Protein AF-A0A8D3D0A0-F1 (afdb_monomer)

Foldseek 3Di:
DDDDDDDDDDDPPPPPPPPDPPDDPPPLPDDPPVVLVVQQVPADPPDDPVVSVVSSVVSVVVVVVVSVVVVVVVVVVVVVVVVVVVVVVVVVVVVVVVVVVVVVVVVVVVVVVVVVVVVVVVVVVVVVVVVVVVVVVVVVVVVVVVVVVVVVVVVVVVVVVVVVVVVVVVVVVVVVVVCVVVVCVVPPVNVVVVVVVVVVVVVVVVVVVVVVVVVVVVVVVVVVVVVVVCCVVCVVVVVVVVVVVVVVVVVVVVVVVVVVVVVVVVVVVVVPDDDDDDDDDDDDDDDDDDDDDDPPVPPPDPPDDDDDDDDDDDDDDDPDDDDDDDDDDDDDD

Solvent-accessible surface area (backbone atoms only — not comparable to full-atom values): 20407 Å² total; per-residue (Å²): 134,84,84,82,86,85,82,89,78,86,84,82,82,72,80,79,75,80,80,74,81,87,74,77,79,74,78,81,79,76,63,84,64,66,56,52,54,58,49,56,72,72,49,68,90,87,58,56,70,70,57,47,51,54,51,47,51,54,50,52,52,51,53,52,50,52,50,55,48,51,52,48,53,51,53,52,50,54,52,51,50,52,52,51,51,52,53,50,52,50,53,51,51,51,53,51,47,56,52,49,52,53,52,49,52,52,50,52,53,52,50,52,53,52,51,53,50,53,51,51,52,55,49,51,52,51,52,51,53,52,52,49,53,51,52,53,50,51,48,54,52,50,52,51,50,51,52,53,49,51,53,52,49,53,53,49,51,51,53,49,54,52,50,53,51,52,49,54,50,53,50,51,48,50,51,50,52,51,48,51,53,52,48,50,74,63,26,58,68,53,52,48,50,53,48,49,52,50,47,50,54,50,50,52,51,48,51,53,48,50,53,50,50,50,49,50,49,50,53,49,52,49,50,50,50,52,50,50,51,50,51,59,57,43,60,63,50,50,56,54,52,51,53,52,50,54,52,52,51,52,54,48,53,55,49,49,57,52,49,54,54,50,52,53,52,50,57,58,58,62,76,73,66,81,89,85,82,87,89,85,86,86,90,87,87,87,85,89,83,88,86,88,82,76,84,76,78,70,78,83,56,95,78,85,72,93,77,80,89,83,77,90,84,83,87,82,86,79,91,67,93,78,87,87,84,88,86,90,84,89,90,82,134

InterPro domains:
  IPR026186 Protein POF1B [PTHR22546] (33-328)
  IPR056240 POF1B, helix-loop-helix domain [PF24617] (33-76)

pLDDT: mean 75.07, std 23.46, range [29.03, 98.75]

Sequence (333 aa):
MSCNSKNSKFVQNERIFLHCPRRNFIHLFHLPQVEKEEVEALIPKGATELTKQQIRYLLQTRLTADKSMRLLLATFSSLREELLHMSEDLRCLESEKESLERDLSFKADQARQYDSLLEAVRENNRQLQLSLKETSASQRSLESQLMSSRNTDSSREFKVKELEGRMRALEKENEMLRQKLSGQASSTTLHIKTEELSRQYKDQLSSIRQEKDQEIQRLRTQITRIQTEVSSEKSSSDRSLQLKISELLAMLEQRQTTITRQEEEIKRLMQGKNDSSKNQFTKTIITKRYRNQYPILGLLSDDYQYTSPIKEDKTIVIESSGAMIKQETIISP

Secondary structure (DSSP, 8-state):
------------------------SGGGS--TTHHHHHHHHTS-TTS-HHHHHHHHHHHHHHHHHHHHHHHHHHHHHHHHHHHHHHHHHHHHHHHHHHHHHHHHHHHHHHHHHHHHHHHHHHHHHHHHHHHHHHHHHHHHHHHHHHHHHHHHHHHHHHHHHHHHHHHHHHHHHHHHHHHHHHHHHT-HHHHHHHHHHHHHHHHHHHHHHHHHHHHHHHHHHHHHHHHHHHHHHHHHHHHHHHHHHHHHHHHHHHHHHHHHHHHHHHHHHHTT----------------------GGGGSSSS----------PPPP----S------------

Structure (mmCIF, N/CA/C/O backbone):
data_AF-A0A8D3D0A0-F1
#
_entry.id   AF-A0A8D3D0A0-F1
#
loop_
_atom_site.group_PDB
_atom_site.id
_atom_site.type_symbol
_atom_site.label_atom_id
_atom_site.label_alt_id
_atom_site.label_comp_id
_atom_site.label_asym_id
_atom_site.label_entity_id
_atom_site.label_seq_id
_atom_site.pdbx_PDB_ins_code
_atom_site.Cartn_x
_atom_site.Cartn_y
_atom_site.Cartn_z
_atom_site.occupancy
_atom_site.B_iso_or_equiv
_atom_site.auth_seq_id
_atom_site.auth_comp_id
_atom_site.auth_asym_id
_atom_site.auth_atom_id
_atom_site.pdbx_PDB_model_num
ATOM 1 N N . MET A 1 1 ? 12.009 -19.444 -3.176 1.00 41.44 1 MET A N 1
ATOM 2 C CA . MET A 1 1 ? 11.257 -19.556 -4.443 1.00 41.44 1 MET A CA 1
ATOM 3 C C . MET A 1 1 ? 12.209 -19.226 -5.575 1.00 41.44 1 MET A C 1
ATOM 5 O O . MET A 1 1 ? 12.928 -18.243 -5.473 1.00 41.44 1 MET A O 1
ATOM 9 N N . SER A 1 2 ? 12.301 -20.137 -6.542 1.00 32.84 2 SER A N 1
ATOM 10 C CA . SER A 1 2 ? 13.379 -20.258 -7.525 1.00 32.84 2 SER A CA 1
ATOM 11 C C . SER A 1 2 ? 13.591 -19.037 -8.419 1.00 32.84 2 SER A C 1
ATOM 13 O O . SER A 1 2 ? 12.650 -18.515 -9.011 1.00 32.84 2 SER A O 1
ATOM 15 N N . CYS A 1 3 ? 14.866 -18.689 -8.599 1.00 35.97 3 CYS A N 1
ATOM 16 C CA . CYS A 1 3 ? 15.375 -17.908 -9.718 1.00 35.97 3 CYS A CA 1
ATOM 17 C C . CYS A 1 3 ? 15.050 -18.620 -11.040 1.00 35.97 3 CYS A C 1
ATOM 19 O O . CYS A 1 3 ? 15.557 -19.713 -11.292 1.00 35.97 3 CYS A O 1
ATOM 21 N N . ASN A 1 4 ? 14.244 -17.994 -11.897 1.00 34.97 4 ASN A N 1
ATOM 22 C CA . ASN A 1 4 ? 14.093 -18.410 -13.289 1.00 34.97 4 ASN A CA 1
ATOM 23 C C . ASN A 1 4 ? 15.080 -17.625 -14.156 1.00 34.97 4 ASN A C 1
ATOM 25 O O . ASN A 1 4 ? 14.790 -16.546 -14.663 1.00 34.97 4 ASN A O 1
ATOM 29 N N . SER A 1 5 ? 16.264 -18.211 -14.315 1.00 41.34 5 SER A N 1
ATOM 30 C CA . SER A 1 5 ? 17.125 -17.980 -15.469 1.00 41.34 5 SER A CA 1
ATOM 31 C C . SER A 1 5 ? 16.491 -18.682 -16.667 1.00 41.34 5 SER A C 1
ATOM 33 O O . SER A 1 5 ? 16.332 -19.901 -16.621 1.00 41.34 5 SER A O 1
ATOM 35 N N . LYS A 1 6 ? 16.078 -17.923 -17.691 1.00 47.59 6 LYS A N 1
ATOM 36 C CA . LYS A 1 6 ? 15.808 -18.386 -19.066 1.00 47.59 6 LYS A CA 1
ATOM 37 C C . LYS A 1 6 ? 15.422 -17.194 -19.948 1.00 47.59 6 LYS A C 1
ATOM 39 O O . LYS A 1 6 ? 14.280 -16.754 -19.933 1.00 47.59 6 LYS A O 1
ATOM 44 N N . ASN A 1 7 ? 16.387 -16.685 -20.709 1.00 35.34 7 ASN A N 1
ATOM 45 C CA . ASN A 1 7 ? 16.269 -16.567 -22.166 1.00 35.34 7 ASN A CA 1
ATOM 46 C C . ASN A 1 7 ? 17.597 -16.085 -22.755 1.00 35.34 7 ASN A C 1
ATOM 48 O O . ASN A 1 7 ? 17.832 -14.908 -22.996 1.00 35.34 7 ASN A O 1
ATOM 52 N N . SER A 1 8 ? 18.463 -17.069 -22.991 1.00 38.97 8 SER A N 1
ATOM 53 C CA . SER A 1 8 ? 19.384 -17.050 -24.120 1.00 38.97 8 SER A CA 1
ATOM 54 C C . SER A 1 8 ? 18.559 -17.213 -25.394 1.00 38.97 8 SER A C 1
ATOM 56 O O . SER A 1 8 ? 17.751 -18.143 -25.456 1.00 38.97 8 SER A O 1
ATOM 58 N N . LYS A 1 9 ? 18.763 -16.334 -26.379 1.00 38.94 9 LYS A N 1
ATOM 59 C CA . LYS A 1 9 ? 18.773 -16.680 -27.807 1.00 38.94 9 LYS A CA 1
ATOM 60 C C . LYS A 1 9 ? 19.258 -15.491 -28.642 1.00 38.94 9 LYS A C 1
ATOM 62 O O . LYS A 1 9 ? 18.622 -14.449 -28.657 1.00 38.94 9 LYS A O 1
ATOM 67 N N . PHE A 1 10 ? 20.362 -15.751 -29.344 1.00 35.91 10 PHE A N 1
ATOM 68 C CA . PHE A 1 10 ? 20.662 -15.305 -30.705 1.00 35.91 10 PHE A CA 1
ATOM 69 C C . PHE A 1 10 ? 20.652 -13.801 -30.990 1.00 35.91 10 PHE A C 1
ATOM 71 O O . PHE A 1 10 ? 19.598 -13.248 -31.252 1.00 35.91 10 PHE A O 1
ATOM 78 N N . VAL A 1 11 ? 21.847 -13.217 -31.131 1.00 40.59 11 VAL A N 1
ATOM 79 C CA . VAL A 1 11 ? 22.327 -12.755 -32.447 1.00 40.59 11 VAL A CA 1
ATOM 80 C C . VAL A 1 11 ? 23.837 -13.006 -32.501 1.00 40.59 11 VAL A C 1
ATOM 82 O O . VAL A 1 11 ? 24.627 -12.357 -31.819 1.00 40.59 11 VAL A O 1
ATOM 85 N N . GLN A 1 12 ? 24.235 -14.012 -33.279 1.00 36.69 12 GLN A N 1
ATOM 86 C CA . GLN A 1 12 ? 25.583 -14.090 -33.831 1.00 36.69 12 GLN A CA 1
ATOM 87 C C . GLN A 1 12 ? 25.715 -12.913 -34.801 1.00 36.69 12 GLN A C 1
ATOM 89 O O . GLN A 1 12 ? 25.144 -12.961 -35.884 1.00 36.69 12 GLN A O 1
ATOM 94 N N . ASN A 1 13 ? 26.433 -11.857 -34.413 1.00 34.44 13 ASN A N 1
ATOM 95 C CA . ASN A 1 13 ? 26.870 -10.848 -35.375 1.00 34.44 13 ASN A CA 1
ATOM 96 C C . ASN A 1 13 ? 27.962 -11.479 -36.240 1.00 34.44 13 ASN A C 1
ATOM 98 O O . ASN A 1 13 ? 29.144 -11.506 -35.884 1.00 34.44 13 ASN A O 1
ATOM 102 N N . GLU A 1 14 ? 27.518 -12.059 -37.353 1.00 34.78 14 GLU A N 1
ATOM 103 C CA . GLU A 1 14 ? 28.356 -12.429 -38.477 1.00 34.78 14 GLU A CA 1
ATOM 104 C C . GLU A 1 14 ? 29.191 -11.219 -38.893 1.00 34.78 14 GLU A C 1
ATOM 106 O O . GLU A 1 14 ? 28.693 -10.125 -39.158 1.00 34.78 14 GLU A O 1
ATOM 111 N N . ARG A 1 15 ? 30.506 -11.434 -38.932 1.00 38.22 15 ARG A N 1
ATOM 112 C CA . ARG A 1 15 ? 31.446 -10.553 -39.610 1.00 38.22 15 ARG A CA 1
ATOM 113 C C . ARG A 1 15 ? 31.028 -10.472 -41.074 1.00 38.22 15 ARG A C 1
ATOM 115 O O . ARG A 1 15 ? 31.341 -11.377 -41.846 1.00 38.22 15 ARG A O 1
ATOM 122 N N . ILE A 1 16 ? 30.386 -9.379 -41.461 1.00 39.31 16 ILE A N 1
ATOM 123 C CA . ILE A 1 16 ? 30.275 -9.008 -42.866 1.00 39.31 16 ILE A CA 1
ATOM 124 C C . ILE A 1 16 ? 31.679 -8.586 -43.303 1.00 39.31 16 ILE A C 1
ATOM 126 O O . ILE A 1 16 ? 32.152 -7.479 -43.051 1.00 39.31 16 ILE A O 1
ATOM 130 N N . PHE A 1 17 ? 32.393 -9.545 -43.888 1.00 34.78 17 PHE A N 1
ATOM 131 C CA . PHE A 1 17 ? 33.597 -9.315 -44.666 1.00 34.78 17 PHE A CA 1
ATOM 132 C C . PHE A 1 17 ? 33.219 -8.390 -45.829 1.00 34.78 17 PHE A C 1
ATOM 134 O O . PHE A 1 17 ? 32.645 -8.831 -46.823 1.00 34.78 17 PHE A O 1
ATOM 141 N N . LEU A 1 18 ? 33.543 -7.102 -45.707 1.00 38.91 18 LEU A N 1
ATOM 142 C CA . LEU A 1 18 ? 33.562 -6.177 -46.835 1.00 38.91 18 LEU A CA 1
ATOM 143 C C . LEU A 1 18 ? 34.643 -6.646 -47.813 1.00 38.91 18 LEU A C 1
ATOM 145 O O . LEU A 1 18 ? 35.835 -6.371 -47.667 1.00 38.91 18 LEU A O 1
ATOM 149 N N . HIS A 1 19 ? 34.210 -7.415 -48.804 1.00 37.44 19 HIS A N 1
ATOM 150 C CA . HIS A 1 19 ? 35.023 -7.852 -49.921 1.00 37.44 19 HIS A CA 1
ATOM 151 C C . HIS A 1 19 ? 35.209 -6.664 -50.873 1.00 37.44 19 HIS A C 1
ATOM 153 O O . HIS A 1 19 ? 34.499 -6.525 -51.861 1.00 37.44 19 HIS A O 1
ATOM 159 N N . CYS A 1 20 ? 36.158 -5.779 -50.570 1.00 29.61 20 CYS A N 1
ATOM 160 C CA . CYS A 1 20 ? 36.571 -4.718 -51.484 1.00 29.61 20 CYS A CA 1
ATOM 161 C C . CYS A 1 20 ? 37.363 -5.351 -52.646 1.00 29.61 20 CYS A C 1
ATOM 163 O O . CYS A 1 20 ? 38.446 -5.904 -52.407 1.00 29.61 20 CYS A O 1
ATOM 165 N N . PRO A 1 21 ? 36.887 -5.329 -53.905 1.00 42.22 21 PRO A N 1
ATOM 166 C CA . PRO A 1 21 ? 37.701 -5.784 -55.011 1.00 42.22 21 PRO A CA 1
ATOM 167 C C . PRO A 1 21 ? 38.690 -4.663 -55.337 1.00 42.22 21 PRO A C 1
ATOM 169 O O . PRO A 1 21 ? 38.393 -3.766 -56.121 1.00 42.22 21 PRO A O 1
ATOM 172 N N . ARG A 1 22 ? 39.904 -4.731 -54.778 1.00 44.72 22 ARG A N 1
ATOM 173 C CA . ARG A 1 22 ? 41.069 -4.031 -55.342 1.00 44.72 22 ARG A CA 1
ATOM 174 C C . ARG A 1 22 ? 41.337 -4.590 -56.745 1.00 44.72 22 ARG A C 1
ATOM 176 O O . ARG A 1 22 ? 42.191 -5.453 -56.927 1.00 44.72 22 ARG A O 1
ATOM 183 N N . ARG A 1 23 ? 40.574 -4.143 -57.744 1.00 46.75 23 ARG A N 1
ATOM 184 C CA . ARG A 1 23 ? 40.783 -4.473 -59.155 1.00 46.75 23 ARG A CA 1
ATOM 185 C C . ARG A 1 23 ? 41.655 -3.398 -59.805 1.00 46.75 23 ARG A C 1
ATOM 187 O O . ARG A 1 23 ? 41.226 -2.280 -60.039 1.00 46.75 23 ARG A O 1
ATOM 194 N N . ASN A 1 24 ? 42.879 -3.809 -60.129 1.00 45.50 24 ASN A N 1
ATOM 195 C CA . ASN A 1 24 ? 43.600 -3.459 -61.355 1.00 45.50 24 ASN A CA 1
ATOM 196 C C . ASN A 1 24 ? 43.855 -1.972 -61.667 1.00 45.50 24 ASN A C 1
ATOM 198 O O . ASN A 1 24 ? 43.560 -1.518 -62.766 1.00 45.50 24 ASN A O 1
ATOM 202 N N . PHE A 1 25 ? 44.547 -1.244 -60.787 1.00 46.88 25 PHE A N 1
ATOM 203 C CA . PHE A 1 25 ? 45.202 0.019 -61.183 1.00 46.88 25 PHE A CA 1
ATOM 204 C C . PHE A 1 25 ? 46.584 -0.173 -61.841 1.00 46.88 25 PHE A C 1
ATOM 206 O O . PHE A 1 25 ? 47.140 0.766 -62.404 1.00 46.88 25 PHE A O 1
ATOM 213 N N . ILE A 1 26 ? 47.150 -1.386 -61.813 1.00 47.81 26 ILE A N 1
ATOM 214 C CA . ILE A 1 26 ? 48.547 -1.628 -62.225 1.00 47.81 26 ILE A CA 1
ATOM 215 C C . ILE A 1 26 ? 48.688 -1.853 -63.745 1.00 47.81 26 ILE A C 1
ATOM 217 O O . ILE A 1 26 ? 49.768 -1.671 -64.300 1.00 47.81 26 ILE A O 1
ATOM 221 N N . HIS A 1 27 ? 47.605 -2.167 -64.463 1.00 48.59 27 HIS A N 1
ATOM 222 C CA . HIS A 1 27 ? 47.695 -2.536 -65.883 1.00 48.59 27 HIS A CA 1
ATOM 223 C C . HIS A 1 27 ? 47.778 -1.355 -66.868 1.00 48.59 27 HIS A C 1
ATOM 225 O O . HIS A 1 27 ? 47.974 -1.581 -68.060 1.00 48.59 27 HIS A O 1
ATOM 231 N N . LEU A 1 28 ? 47.650 -0.107 -66.400 1.00 47.62 28 LEU A N 1
ATOM 232 C CA . LEU A 1 28 ? 47.568 1.074 -67.274 1.00 47.62 28 LEU A CA 1
ATOM 233 C C . LEU A 1 28 ? 48.870 1.891 -67.368 1.00 47.62 28 LEU A C 1
ATOM 235 O O . LEU A 1 28 ? 48.896 2.922 -68.036 1.00 47.62 28 LEU A O 1
ATOM 239 N N . PHE A 1 29 ? 49.948 1.452 -66.707 1.00 50.56 29 PHE A N 1
ATOM 240 C CA . PHE A 1 29 ? 51.192 2.227 -66.582 1.00 50.56 29 PHE A CA 1
ATOM 241 C C . PHE A 1 29 ? 52.397 1.671 -67.359 1.00 50.56 29 PHE A C 1
ATOM 243 O O . PHE A 1 29 ? 53.485 2.244 -67.288 1.00 50.56 29 PHE A O 1
ATOM 250 N N . HIS A 1 30 ? 52.243 0.582 -68.117 1.00 51.53 30 HIS A N 1
ATOM 251 C CA . HIS A 1 30 ? 53.366 -0.035 -68.828 1.00 51.53 30 HIS A CA 1
ATOM 252 C C . HIS A 1 30 ? 52.966 -0.528 -70.220 1.00 51.53 30 HIS A C 1
ATOM 254 O O . HIS A 1 30 ? 52.510 -1.654 -70.349 1.00 51.53 30 HIS A O 1
ATOM 260 N N . LEU A 1 31 ? 53.144 0.317 -71.245 1.00 48.66 31 LEU A N 1
ATOM 261 C CA . LEU A 1 31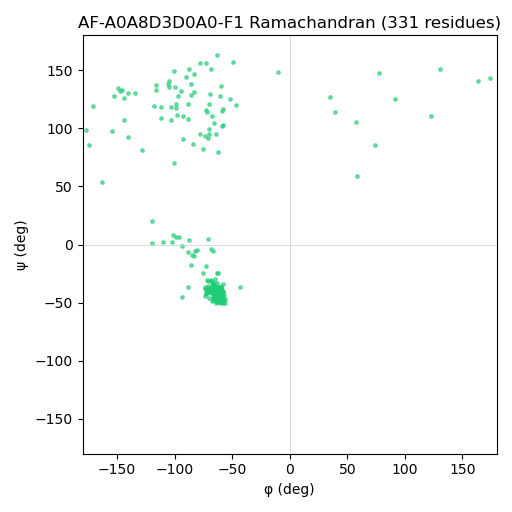 ? 53.269 -0.068 -72.666 1.00 48.66 31 LEU A CA 1
ATOM 262 C C . LEU A 1 31 ? 53.879 1.076 -73.529 1.00 48.66 31 LEU A C 1
ATOM 264 O O . LEU A 1 31 ? 53.322 1.464 -74.551 1.00 48.66 31 LEU A O 1
ATOM 268 N N . PRO A 1 32 ? 55.053 1.642 -73.178 1.00 53.81 32 PRO A N 1
ATOM 269 C CA . PRO A 1 32 ? 55.666 2.720 -73.966 1.00 53.81 32 PRO A CA 1
ATOM 270 C C . PRO A 1 32 ? 56.183 2.299 -75.361 1.00 53.81 32 PRO A C 1
ATOM 272 O O . PRO A 1 32 ? 56.686 3.154 -76.090 1.00 53.81 32 PRO A O 1
ATOM 275 N N . GLN A 1 33 ? 56.126 1.011 -75.730 1.00 47.50 33 GLN A N 1
ATOM 276 C CA . GLN A 1 33 ? 56.639 0.510 -77.017 1.00 47.50 33 GLN A CA 1
ATOM 277 C C . GLN A 1 33 ? 55.571 0.447 -78.120 1.00 47.50 33 GLN A C 1
ATOM 279 O O . GLN A 1 33 ? 55.829 0.948 -79.209 1.00 47.50 33 GLN A O 1
ATOM 284 N N . VAL A 1 34 ? 54.367 -0.061 -77.832 1.00 55.72 34 VAL A N 1
ATOM 285 C CA . VAL A 1 34 ? 53.280 -0.194 -78.831 1.00 55.72 34 VAL A CA 1
ATOM 286 C C . VAL A 1 34 ? 52.787 1.175 -79.319 1.00 55.72 34 VAL A C 1
ATOM 288 O O . VAL A 1 34 ? 52.501 1.377 -80.493 1.00 55.72 34 VAL A O 1
ATOM 291 N N . GLU A 1 35 ? 52.805 2.176 -78.444 1.00 64.44 35 GLU A N 1
ATOM 292 C CA . GLU A 1 35 ? 52.302 3.521 -78.745 1.00 64.44 35 GLU A CA 1
ATOM 293 C C . GLU A 1 35 ? 53.235 4.341 -79.636 1.00 64.44 35 GLU A C 1
ATOM 295 O O . GLU A 1 35 ? 52.793 5.253 -80.331 1.00 64.44 35 GLU A O 1
ATOM 300 N N . LYS A 1 36 ? 54.538 4.034 -79.637 1.00 66.50 36 LYS A N 1
ATOM 301 C CA . LYS A 1 36 ? 55.486 4.698 -80.540 1.00 66.50 36 LYS A CA 1
ATOM 302 C C . LYS A 1 36 ? 55.264 4.254 -81.982 1.00 66.50 36 LYS A C 1
ATOM 304 O O . LYS A 1 36 ? 55.345 5.087 -82.878 1.00 66.50 36 LYS A O 1
ATOM 309 N N . GLU A 1 37 ? 54.943 2.981 -82.194 1.00 69.06 37 GLU A N 1
ATOM 310 C CA . GLU A 1 37 ? 54.628 2.435 -83.519 1.00 69.06 37 GLU A CA 1
ATOM 311 C C . GLU A 1 37 ? 53.299 2.986 -84.054 1.00 69.06 37 GLU A C 1
ATOM 313 O O . GLU A 1 37 ? 53.219 3.362 -85.224 1.00 69.06 37 GLU A O 1
ATOM 318 N N . GLU A 1 38 ? 52.290 3.141 -83.191 1.00 76.44 38 GLU A N 1
ATOM 319 C CA . GLU A 1 38 ? 51.018 3.789 -83.541 1.00 76.44 38 GLU A CA 1
ATOM 320 C C . GLU A 1 38 ? 51.189 5.273 -83.900 1.00 76.44 38 GLU A C 1
ATOM 322 O O . GLU A 1 38 ? 50.576 5.751 -84.854 1.00 76.44 38 GLU A O 1
ATOM 327 N N . VAL A 1 39 ? 52.051 6.009 -83.184 1.00 81.25 39 VAL A N 1
ATOM 328 C CA . VAL A 1 39 ? 52.367 7.409 -83.518 1.00 81.25 39 VAL A CA 1
ATOM 329 C C . VAL A 1 39 ? 53.100 7.506 -84.856 1.00 81.25 39 VAL A C 1
ATOM 331 O O . VAL A 1 39 ? 52.735 8.352 -85.669 1.00 81.25 39 VAL A O 1
ATOM 334 N N . GLU A 1 40 ? 54.091 6.645 -85.117 1.00 81.44 40 GLU A N 1
ATOM 335 C CA . GLU A 1 40 ? 54.846 6.648 -86.381 1.00 81.44 40 GLU A CA 1
ATOM 336 C C . GLU A 1 40 ? 53.988 6.270 -87.593 1.00 81.44 40 GLU A C 1
ATOM 338 O O . GLU A 1 40 ? 54.158 6.846 -88.669 1.00 81.44 40 GLU A O 1
ATOM 343 N N . ALA A 1 41 ? 53.031 5.352 -87.430 1.00 83.62 41 ALA A N 1
ATOM 344 C CA . ALA A 1 41 ? 52.119 4.947 -88.499 1.00 83.62 41 ALA A CA 1
ATOM 345 C C . ALA A 1 41 ? 51.213 6.094 -88.991 1.00 83.62 41 ALA A C 1
ATOM 347 O O . ALA A 1 41 ? 50.756 6.074 -90.136 1.00 83.62 41 ALA A O 1
ATOM 348 N N . LEU A 1 42 ? 50.972 7.101 -88.146 1.00 84.44 42 LEU A N 1
ATOM 349 C CA . LEU A 1 42 ? 50.138 8.269 -88.447 1.00 84.44 42 LEU A CA 1
ATOM 350 C C . LEU A 1 42 ? 50.920 9.424 -89.099 1.00 84.44 42 LEU A C 1
ATOM 352 O O . LEU A 1 42 ? 50.314 10.415 -89.513 1.00 84.44 42 LEU A O 1
ATOM 356 N N . ILE A 1 43 ? 52.250 9.321 -89.208 1.00 88.31 43 ILE A N 1
ATOM 357 C CA . ILE A 1 43 ? 53.097 10.364 -89.797 1.00 88.31 43 ILE A CA 1
ATOM 358 C C . ILE A 1 43 ? 53.171 10.189 -91.329 1.00 88.31 43 ILE A C 1
ATOM 360 O O . ILE A 1 43 ? 53.529 9.115 -91.820 1.00 88.31 43 ILE A O 1
ATOM 364 N N . PRO A 1 44 ? 52.907 11.240 -92.133 1.00 86.56 44 PRO A N 1
ATOM 365 C CA . PRO A 1 44 ? 53.030 11.164 -93.589 1.00 86.56 44 PRO A CA 1
ATOM 366 C C . PRO A 1 44 ? 54.460 10.835 -94.052 1.00 86.56 44 PRO A C 1
ATOM 368 O O . PRO A 1 44 ? 55.421 11.530 -93.716 1.00 86.56 44 PRO A O 1
ATOM 371 N N . LYS A 1 45 ? 54.602 9.809 -94.905 1.00 82.69 45 LYS A N 1
ATOM 372 C CA . LYS A 1 45 ? 55.910 9.298 -95.370 1.00 82.69 45 LYS A CA 1
ATOM 373 C C . LYS A 1 45 ? 56.740 10.317 -96.173 1.00 82.69 45 LYS A C 1
ATOM 375 O O . LYS A 1 45 ? 57.961 10.213 -96.181 1.00 82.69 45 LYS A O 1
ATOM 380 N N . GLY A 1 46 ? 56.095 11.303 -96.805 1.00 81.19 46 GLY A N 1
ATOM 381 C CA . GLY A 1 46 ? 56.732 12.342 -97.633 1.00 81.19 46 GLY A CA 1
ATOM 382 C C . GLY A 1 46 ? 57.026 13.678 -96.933 1.00 81.19 46 GLY A C 1
ATOM 383 O O . GLY A 1 46 ? 57.407 14.629 -97.608 1.00 81.19 46 GLY A O 1
ATOM 384 N N . ALA A 1 47 ? 56.816 13.791 -95.617 1.00 85.06 47 ALA A N 1
ATOM 385 C CA . ALA A 1 47 ? 57.089 15.025 -94.873 1.00 85.06 47 ALA A CA 1
ATOM 386 C C . ALA A 1 47 ? 58.593 15.218 -94.583 1.00 85.06 47 ALA A C 1
ATOM 388 O O . ALA A 1 47 ? 59.349 14.248 -94.511 1.00 85.06 47 ALA A O 1
ATOM 389 N N . THR A 1 48 ? 59.026 16.465 -94.367 1.00 91.50 48 THR A N 1
ATOM 390 C CA . THR A 1 48 ? 60.386 16.760 -93.882 1.00 91.50 48 THR A CA 1
ATOM 391 C C . THR A 1 48 ? 60.552 16.286 -92.437 1.00 91.50 48 THR A C 1
ATOM 393 O O . THR A 1 48 ? 59.592 16.275 -91.665 1.00 91.50 48 THR A O 1
ATOM 396 N N . GLU A 1 49 ? 61.773 15.922 -92.037 1.00 89.50 49 GLU A N 1
ATOM 397 C CA . GLU A 1 49 ? 62.040 15.390 -90.690 1.00 89.50 49 GLU A CA 1
ATOM 398 C C . GLU A 1 49 ? 61.631 16.355 -89.563 1.00 89.50 49 GLU A C 1
ATOM 400 O O . GLU A 1 49 ? 61.103 15.920 -88.540 1.00 89.50 49 GLU A O 1
ATOM 405 N N . LEU A 1 50 ? 61.760 17.670 -89.775 1.00 91.25 50 LEU A N 1
ATOM 406 C CA . LEU A 1 50 ? 61.281 18.677 -88.822 1.00 91.25 50 LEU A CA 1
ATOM 407 C C . LEU A 1 50 ? 59.758 18.604 -88.632 1.00 91.25 50 LEU A C 1
ATOM 409 O O . LEU A 1 50 ? 59.265 18.600 -87.504 1.00 91.25 50 LEU A O 1
ATOM 413 N N . THR A 1 51 ? 59.005 18.504 -89.730 1.00 90.50 51 THR A N 1
ATOM 414 C CA . THR A 1 51 ? 57.544 18.379 -89.683 1.00 90.50 51 THR A CA 1
ATOM 415 C C . THR A 1 51 ? 57.124 17.046 -89.065 1.00 90.50 51 THR A C 1
ATOM 417 O O . THR A 1 51 ? 56.191 17.017 -88.265 1.00 90.50 51 THR A O 1
ATOM 420 N N . LYS A 1 52 ? 57.844 15.949 -89.342 1.00 90.06 52 LYS A N 1
ATOM 421 C CA . LYS A 1 52 ? 57.608 14.658 -88.674 1.00 90.06 52 LYS A CA 1
ATOM 422 C C . LYS A 1 52 ? 57.806 14.759 -87.162 1.00 90.06 52 LYS A C 1
ATOM 424 O O . LYS A 1 52 ? 56.972 14.264 -86.409 1.00 90.06 52 LYS A O 1
ATOM 429 N N . GLN A 1 53 ? 58.853 15.447 -86.705 1.00 90.19 53 GLN A N 1
ATOM 430 C CA . GLN A 1 53 ? 59.115 15.649 -85.279 1.00 90.19 53 GLN A CA 1
ATOM 431 C C . GLN A 1 53 ? 58.016 16.476 -84.593 1.00 90.19 53 GLN A C 1
ATOM 433 O O . GLN A 1 53 ? 57.577 16.124 -83.497 1.00 90.19 53 GLN A O 1
ATOM 438 N N . GLN A 1 54 ? 57.529 17.537 -85.243 1.00 91.69 54 GLN A N 1
ATOM 439 C CA . GLN A 1 54 ? 56.410 18.343 -84.740 1.00 91.69 54 GLN A CA 1
ATOM 440 C C . GLN A 1 54 ? 55.111 17.527 -84.650 1.00 91.69 54 GLN A C 1
ATOM 442 O O . GLN A 1 54 ? 54.428 17.571 -83.625 1.00 91.69 54 GLN A O 1
ATOM 447 N N . ILE A 1 55 ? 54.798 16.730 -85.679 1.00 90.75 55 ILE A N 1
ATOM 448 C CA . ILE A 1 55 ? 53.631 15.835 -85.682 1.00 90.75 55 ILE A CA 1
ATOM 449 C C . ILE A 1 55 ? 53.756 14.783 -84.569 1.00 90.75 55 ILE A C 1
ATOM 451 O O . ILE A 1 55 ? 52.804 14.590 -83.811 1.00 90.75 55 ILE A O 1
ATOM 455 N N . ARG A 1 56 ? 54.932 14.161 -84.401 1.00 89.94 56 ARG A N 1
ATOM 456 C CA . ARG A 1 56 ? 55.205 13.190 -83.326 1.00 89.94 56 ARG A CA 1
ATOM 457 C C . ARG A 1 56 ? 54.945 13.790 -81.948 1.00 89.94 56 ARG A C 1
ATOM 459 O O . ARG A 1 56 ? 54.264 13.172 -81.134 1.00 89.94 56 ARG A O 1
ATOM 466 N N . TYR A 1 57 ? 55.445 15.000 -81.694 1.00 91.62 57 TYR A N 1
ATOM 467 C CA . TYR A 1 57 ? 55.245 15.681 -80.416 1.00 91.62 57 TYR A CA 1
ATOM 468 C C . TYR A 1 57 ? 53.759 15.939 -80.128 1.00 91.62 57 TYR A C 1
ATOM 470 O O . TYR A 1 57 ? 53.278 15.633 -79.034 1.00 91.62 57 TYR A O 1
ATOM 478 N N . LEU A 1 58 ? 53.011 16.446 -81.113 1.00 91.88 58 LEU A N 1
ATOM 479 C CA . LEU A 1 58 ? 51.577 16.713 -80.965 1.00 91.88 58 LEU A CA 1
ATOM 480 C C . LEU A 1 58 ? 50.776 15.429 -80.711 1.00 91.88 58 LEU A C 1
ATOM 482 O O . LEU A 1 58 ? 49.945 15.393 -79.802 1.00 91.88 58 LEU A O 1
ATOM 486 N N . LEU A 1 59 ? 51.050 14.363 -81.468 1.00 90.38 59 LEU A N 1
ATOM 487 C CA . LEU A 1 59 ? 50.389 13.068 -81.296 1.00 90.38 59 LEU A CA 1
ATOM 488 C C . LEU A 1 59 ? 50.706 12.445 -79.931 1.00 90.38 59 LEU A C 1
ATOM 490 O O . LEU A 1 59 ? 49.790 12.022 -79.229 1.00 90.38 59 LEU A O 1
ATOM 494 N N . GLN A 1 60 ? 51.970 12.457 -79.507 1.00 88.81 60 GLN A N 1
ATOM 495 C CA . GLN A 1 60 ? 52.376 11.936 -78.201 1.00 88.81 60 GLN A CA 1
ATOM 496 C C . GLN A 1 60 ? 51.749 12.729 -77.042 1.00 88.81 60 GLN A C 1
ATOM 498 O O . GLN A 1 60 ? 51.311 12.141 -76.048 1.00 88.81 60 GLN A O 1
ATOM 503 N N . THR A 1 61 ? 51.658 14.055 -77.175 1.00 90.00 61 THR A N 1
ATOM 504 C CA . THR A 1 61 ? 51.010 14.926 -76.183 1.00 90.00 61 THR A CA 1
ATOM 505 C C . THR A 1 61 ? 49.517 14.613 -76.088 1.00 90.00 61 THR A C 1
ATOM 507 O O . THR A 1 61 ? 48.999 14.422 -74.988 1.00 90.00 61 THR A O 1
ATOM 510 N N . ARG A 1 62 ? 48.833 14.461 -77.233 1.00 91.56 62 ARG A N 1
ATOM 511 C CA . ARG A 1 62 ? 47.417 14.071 -77.287 1.00 91.56 62 ARG A CA 1
ATOM 512 C C . ARG A 1 62 ? 47.175 12.700 -76.654 1.00 91.56 62 ARG A C 1
ATOM 514 O O . ARG A 1 62 ? 46.255 12.573 -75.855 1.00 91.56 62 ARG A O 1
ATOM 521 N N . LEU A 1 63 ? 47.988 11.693 -76.979 1.00 86.62 63 LEU A N 1
ATOM 522 C CA . LEU A 1 63 ? 47.857 10.348 -76.405 1.00 86.62 63 LEU A CA 1
ATOM 523 C C . LEU A 1 63 ? 48.069 10.352 -74.887 1.00 86.62 63 LEU A C 1
ATOM 525 O O . LEU A 1 63 ? 47.327 9.702 -74.155 1.00 86.62 63 LEU A O 1
ATOM 529 N N . THR A 1 64 ? 49.042 11.121 -74.397 1.00 87.88 64 THR A N 1
ATOM 530 C CA . THR A 1 64 ? 49.297 11.254 -72.954 1.00 87.88 64 THR A CA 1
ATOM 531 C C . THR A 1 64 ? 48.122 11.925 -72.238 1.00 87.88 64 THR A C 1
ATOM 533 O O . THR A 1 64 ? 47.714 11.461 -71.173 1.00 87.88 64 THR A O 1
ATOM 536 N N . ALA A 1 65 ? 47.545 12.972 -72.833 1.00 91.88 65 ALA A N 1
ATOM 537 C CA . ALA A 1 65 ? 46.356 13.638 -72.307 1.00 91.88 65 ALA A CA 1
ATOM 538 C C . ALA A 1 65 ? 45.121 12.719 -72.311 1.00 91.88 65 ALA A C 1
ATOM 540 O O . ALA A 1 65 ? 44.346 12.713 -71.360 1.00 91.88 65 ALA A O 1
ATOM 541 N N . ASP A 1 66 ? 44.951 11.899 -73.349 1.00 90.12 66 ASP A N 1
ATOM 542 C CA . ASP A 1 66 ? 43.847 10.941 -73.417 1.00 90.12 66 ASP A CA 1
ATOM 543 C C . ASP A 1 66 ? 43.963 9.865 -72.324 1.00 90.12 66 ASP A C 1
ATOM 545 O O . ASP A 1 66 ? 42.986 9.540 -71.651 1.00 90.12 66 ASP A O 1
ATOM 549 N N . LYS A 1 67 ? 45.175 9.370 -72.052 1.00 87.94 67 LYS A N 1
ATOM 550 C CA . LYS A 1 67 ? 45.422 8.437 -70.943 1.00 87.94 67 LYS A CA 1
ATOM 551 C C . LYS A 1 67 ? 45.171 9.049 -69.575 1.00 87.94 67 LYS A C 1
ATOM 553 O O . LYS A 1 67 ? 44.542 8.404 -68.737 1.00 87.94 67 LYS A O 1
ATOM 558 N N . SER A 1 68 ? 45.674 10.261 -69.332 1.00 90.44 68 SER A N 1
ATOM 559 C CA . SER A 1 68 ? 45.451 10.936 -68.052 1.00 90.44 68 SER A CA 1
ATOM 560 C C . SER A 1 68 ? 43.961 11.196 -67.840 1.00 90.44 68 SER A C 1
ATOM 562 O O . SER A 1 68 ? 43.459 10.958 -66.744 1.00 90.44 68 SER A O 1
ATOM 564 N N . MET A 1 69 ? 43.230 11.558 -68.899 1.00 95.38 69 MET A N 1
ATOM 565 C CA . MET A 1 69 ? 41.776 11.694 -68.868 1.00 95.38 69 MET A CA 1
ATOM 566 C C . MET A 1 69 ? 41.074 10.362 -68.573 1.00 95.38 69 MET A C 1
ATOM 568 O O . MET A 1 69 ? 40.215 10.321 -67.697 1.00 95.38 69 MET A O 1
ATOM 572 N N . ARG A 1 70 ? 41.439 9.257 -69.238 1.00 93.12 70 ARG A N 1
ATOM 573 C CA . ARG A 1 70 ? 40.846 7.935 -68.953 1.00 93.12 70 ARG A CA 1
ATOM 574 C C . ARG A 1 70 ? 41.082 7.501 -67.508 1.00 93.12 70 ARG A C 1
ATOM 576 O O . ARG A 1 70 ? 40.154 7.011 -66.869 1.00 93.12 70 ARG A O 1
ATOM 583 N N . LEU A 1 71 ? 42.292 7.701 -66.985 1.00 93.00 71 LEU A N 1
ATOM 584 C CA . LEU A 1 71 ? 42.609 7.401 -65.589 1.00 93.00 71 LEU A CA 1
ATOM 585 C C . LEU A 1 71 ? 41.765 8.256 -64.637 1.00 93.00 71 LEU A C 1
ATOM 587 O O . LEU A 1 71 ? 41.165 7.720 -63.710 1.00 93.00 71 LEU A O 1
ATOM 591 N N . LEU A 1 72 ? 41.666 9.561 -64.903 1.00 96.94 72 LEU A N 1
ATOM 592 C CA . LEU A 1 72 ? 40.845 10.489 -64.129 1.00 96.94 72 LEU A CA 1
ATOM 593 C C . LEU A 1 72 ? 39.373 10.040 -64.108 1.00 96.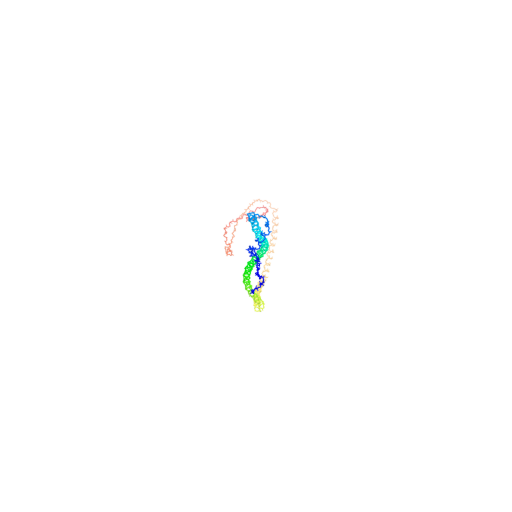94 72 LEU A C 1
ATOM 595 O O . LEU A 1 72 ? 38.770 9.932 -63.041 1.00 96.94 72 LEU A O 1
ATOM 599 N N . LEU A 1 73 ? 38.806 9.703 -65.268 1.00 95.94 73 LEU A N 1
ATOM 600 C CA . LEU A 1 73 ? 37.431 9.212 -65.375 1.00 95.94 73 LEU A CA 1
ATOM 601 C C . LEU A 1 73 ? 37.229 7.890 -64.625 1.00 95.94 73 LEU A C 1
ATOM 603 O O . LEU A 1 73 ? 36.206 7.728 -63.960 1.00 95.94 73 LEU A O 1
ATOM 607 N N . ALA A 1 74 ? 38.197 6.971 -64.671 1.00 94.62 74 ALA A N 1
ATOM 608 C CA . ALA A 1 74 ? 38.148 5.734 -63.894 1.00 94.62 74 ALA A CA 1
ATOM 609 C C . ALA A 1 74 ? 38.173 6.014 -62.381 1.00 94.62 74 ALA A C 1
ATOM 611 O O . ALA A 1 74 ? 37.364 5.453 -61.643 1.00 94.62 74 ALA A O 1
ATOM 612 N N . THR A 1 75 ? 39.031 6.932 -61.918 1.00 96.56 75 THR A N 1
ATOM 613 C CA . THR A 1 75 ? 39.078 7.325 -60.499 1.00 96.56 75 THR A CA 1
ATOM 614 C C . THR A 1 75 ? 37.786 7.996 -60.037 1.00 96.56 75 THR A C 1
ATOM 616 O O . THR A 1 75 ? 37.264 7.640 -58.984 1.00 96.56 75 THR A O 1
ATOM 619 N N . PHE A 1 76 ? 37.206 8.895 -60.841 1.00 98.00 76 PHE A N 1
ATOM 620 C CA . PHE A 1 76 ? 35.914 9.506 -60.527 1.00 98.00 76 PHE A CA 1
ATOM 621 C C . PHE A 1 76 ? 34.768 8.495 -60.548 1.00 98.00 76 PHE A C 1
ATOM 623 O O . PHE A 1 76 ? 33.857 8.602 -59.731 1.00 98.00 76 PHE A O 1
ATOM 630 N N . SER A 1 77 ? 34.814 7.505 -61.443 1.00 95.50 77 SER A N 1
ATOM 631 C CA . SER A 1 77 ? 33.810 6.437 -61.490 1.00 95.50 77 SER A CA 1
ATOM 632 C C . SER A 1 77 ? 33.855 5.580 -60.223 1.00 95.50 77 SER A C 1
ATOM 634 O O . SER A 1 77 ? 32.814 5.386 -59.603 1.00 95.50 77 SER A O 1
ATOM 636 N N . SER A 1 78 ? 35.053 5.171 -59.785 1.00 95.75 78 SER A N 1
ATOM 637 C CA . SER A 1 78 ? 35.257 4.435 -58.526 1.00 95.75 78 SER A CA 1
ATOM 638 C C . SER A 1 78 ? 34.779 5.236 -57.314 1.00 95.75 78 SER A C 1
ATOM 640 O O . SER A 1 78 ? 34.032 4.725 -56.487 1.00 95.75 78 SER A O 1
ATOM 642 N N . LEU A 1 79 ? 35.150 6.517 -57.228 1.00 97.94 79 LEU A N 1
ATOM 643 C CA . LEU A 1 79 ? 34.733 7.375 -56.119 1.00 97.94 79 LEU A CA 1
ATOM 644 C C . LEU A 1 79 ? 33.210 7.570 -56.091 1.00 97.94 79 LEU A C 1
ATOM 646 O O . LEU A 1 79 ? 32.603 7.580 -55.025 1.00 97.94 79 LEU A O 1
ATOM 650 N N . ARG A 1 80 ? 32.574 7.708 -57.261 1.00 97.81 80 ARG A N 1
ATOM 651 C CA . ARG A 1 80 ? 31.114 7.805 -57.363 1.00 97.81 80 ARG A CA 1
ATOM 652 C C . ARG A 1 80 ? 30.434 6.537 -56.846 1.00 97.81 80 ARG A C 1
ATOM 654 O O . ARG A 1 80 ? 29.422 6.645 -56.166 1.00 97.81 80 ARG A O 1
ATOM 661 N N . GLU A 1 81 ? 30.969 5.363 -57.167 1.00 97.62 81 GLU A N 1
ATOM 662 C CA . GLU A 1 81 ? 30.450 4.086 -56.662 1.00 97.62 81 GLU A CA 1
ATOM 663 C C . GLU A 1 81 ? 30.598 3.979 -55.138 1.00 97.62 81 GLU A C 1
ATOM 665 O O . GLU A 1 81 ? 29.631 3.646 -54.457 1.00 97.62 81 GLU A O 1
ATOM 670 N N . GLU A 1 82 ? 31.753 4.351 -54.580 1.00 97.31 82 GLU A N 1
ATOM 671 C CA . GLU A 1 82 ? 31.966 4.385 -53.124 1.00 97.31 82 GLU A CA 1
ATOM 672 C C . GLU A 1 82 ? 31.010 5.359 -52.416 1.00 97.31 82 GLU A C 1
ATOM 674 O O . GLU A 1 82 ? 30.436 5.020 -51.382 1.00 97.31 82 GLU A O 1
ATOM 679 N N . LEU A 1 83 ? 30.776 6.545 -52.990 1.00 98.31 83 LEU A N 1
ATOM 680 C CA . LEU A 1 83 ? 29.802 7.508 -52.466 1.00 98.31 83 LEU A CA 1
ATOM 681 C C . LEU A 1 83 ? 28.372 6.952 -52.485 1.00 98.31 83 LEU A C 1
ATOM 683 O O . LEU A 1 83 ? 27.625 7.174 -51.533 1.00 98.31 83 LEU A O 1
ATOM 687 N N . LEU A 1 84 ? 27.995 6.215 -53.535 1.00 97.50 84 LEU A N 1
ATOM 688 C CA . LEU A 1 84 ? 26.689 5.556 -53.604 1.00 97.50 84 LEU A CA 1
ATOM 689 C C . LEU A 1 84 ? 26.555 4.469 -52.531 1.00 97.50 84 LEU A C 1
ATOM 691 O O . LEU A 1 84 ? 25.542 4.441 -51.835 1.00 97.50 84 LEU A O 1
ATOM 695 N N . HIS A 1 85 ? 27.574 3.628 -52.339 1.00 97.94 85 HIS A N 1
ATOM 696 C CA . HIS A 1 85 ? 27.567 2.619 -51.277 1.00 97.94 85 HIS A CA 1
ATOM 697 C C . HIS A 1 85 ? 27.454 3.247 -49.885 1.00 97.94 85 HIS A C 1
ATOM 699 O O . HIS A 1 85 ? 26.589 2.846 -49.116 1.00 97.94 85 HIS A O 1
ATOM 705 N N . MET A 1 86 ? 28.229 4.295 -49.591 1.00 98.50 86 MET A N 1
ATOM 706 C CA . MET A 1 86 ? 28.116 4.999 -48.309 1.00 98.50 86 MET A CA 1
ATOM 707 C C . MET A 1 86 ? 26.738 5.639 -48.109 1.00 98.50 86 MET A C 1
ATOM 709 O O . MET A 1 86 ? 26.227 5.648 -46.993 1.00 98.50 86 MET A O 1
ATOM 713 N N . SER A 1 87 ? 26.120 6.173 -49.168 1.00 98.00 87 SER A N 1
ATOM 714 C CA . SER A 1 87 ? 24.767 6.733 -49.065 1.00 98.00 87 SER A CA 1
ATOM 715 C C . SER A 1 87 ? 23.718 5.669 -48.728 1.00 98.00 87 SER A C 1
ATOM 717 O O . SER A 1 87 ? 22.794 5.934 -47.961 1.00 98.00 87 SER A O 1
ATOM 719 N N . GLU A 1 88 ? 23.891 4.455 -49.248 1.00 98.38 88 GLU A N 1
ATOM 720 C CA . GLU A 1 88 ? 23.020 3.325 -48.944 1.00 98.38 88 GLU A CA 1
ATOM 721 C C . GLU A 1 88 ? 23.254 2.801 -47.521 1.00 98.38 88 GLU A C 1
ATOM 723 O O . GLU A 1 88 ? 22.291 2.571 -46.791 1.00 98.38 88 GLU A O 1
ATOM 728 N N . ASP A 1 89 ? 24.513 2.698 -47.087 1.00 98.44 89 ASP A N 1
ATOM 729 C CA . ASP A 1 89 ? 24.860 2.309 -45.716 1.00 98.44 89 ASP A CA 1
ATOM 730 C C . ASP A 1 89 ? 24.274 3.294 -44.692 1.00 98.44 89 ASP A C 1
ATOM 732 O O . ASP A 1 89 ? 23.714 2.876 -43.679 1.00 98.44 89 ASP A O 1
ATOM 736 N N . LEU A 1 90 ? 24.334 4.604 -44.970 1.00 98.56 90 LEU A N 1
ATOM 737 C CA . LEU A 1 90 ? 23.713 5.628 -44.124 1.00 98.56 90 LEU A CA 1
ATOM 738 C C . LEU A 1 90 ? 22.197 5.441 -44.024 1.00 98.56 90 LEU A C 1
ATOM 740 O O . LEU A 1 90 ? 21.653 5.475 -42.923 1.00 98.56 90 LEU A O 1
ATOM 744 N N . ARG A 1 91 ? 21.525 5.173 -45.148 1.00 98.38 91 ARG A N 1
ATOM 745 C CA . ARG A 1 91 ? 20.080 4.917 -45.179 1.00 98.38 91 ARG A CA 1
ATOM 746 C C . ARG A 1 91 ? 19.702 3.673 -44.367 1.00 98.38 91 ARG A C 1
ATOM 748 O O . ARG A 1 91 ? 18.708 3.683 -43.641 1.00 98.38 91 ARG A O 1
ATOM 755 N N . CYS A 1 92 ? 20.495 2.606 -44.461 1.00 98.62 92 CYS A N 1
ATOM 756 C CA . CYS A 1 92 ? 20.310 1.401 -43.652 1.00 98.62 92 CYS A CA 1
ATOM 757 C C . CYS A 1 92 ? 20.487 1.698 -42.156 1.00 98.62 92 CYS A C 1
ATOM 759 O O . CYS A 1 92 ? 19.605 1.360 -41.365 1.00 98.62 92 CYS A O 1
ATOM 761 N N . LEU A 1 93 ? 21.559 2.399 -41.776 1.00 98.56 93 LEU A N 1
ATOM 762 C CA . LEU A 1 93 ? 21.821 2.791 -40.387 1.00 98.56 93 LEU A CA 1
ATOM 763 C C . LEU A 1 93 ? 20.720 3.685 -39.807 1.00 98.56 93 LEU A C 1
ATOM 765 O O . LEU A 1 93 ? 20.349 3.525 -38.645 1.00 98.56 93 LEU A O 1
ATOM 769 N N . GLU A 1 94 ? 20.168 4.604 -40.599 1.00 98.50 94 GLU A N 1
ATOM 770 C CA . GLU A 1 94 ? 19.016 5.418 -40.198 1.00 98.50 94 GLU A CA 1
ATOM 771 C C . GLU A 1 94 ? 17.797 4.541 -39.892 1.00 98.50 94 GLU A C 1
ATOM 773 O O . GLU A 1 94 ? 17.174 4.699 -38.842 1.00 98.50 94 GLU A O 1
ATOM 778 N N . SER A 1 95 ? 17.504 3.551 -40.741 1.00 98.38 95 SER A N 1
ATOM 779 C CA . SER A 1 95 ? 16.382 2.634 -40.510 1.00 98.38 95 SER A CA 1
ATOM 780 C C . SER A 1 95 ? 16.570 1.742 -39.271 1.00 98.38 95 SER A C 1
ATOM 782 O O . SER A 1 95 ? 15.626 1.527 -38.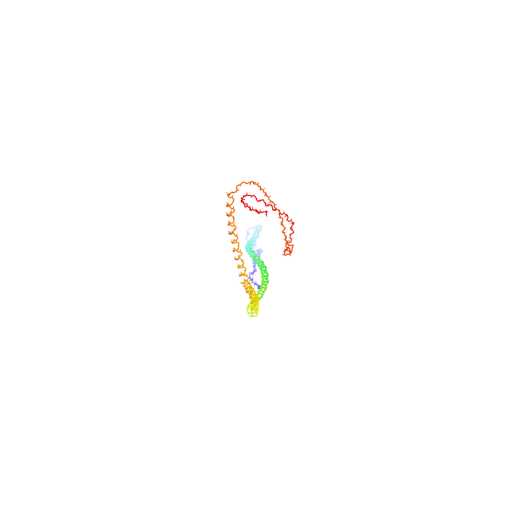503 1.00 98.38 95 SER A O 1
ATOM 784 N N . GLU A 1 96 ? 17.794 1.261 -39.026 1.00 98.50 96 GLU A N 1
ATOM 785 C CA . GLU A 1 96 ? 18.134 0.489 -37.828 1.00 98.50 96 GLU A CA 1
ATOM 786 C C . GLU A 1 96 ? 18.008 1.352 -36.573 1.00 98.50 96 GLU A C 1
ATOM 788 O O . GLU A 1 96 ? 17.396 0.926 -35.590 1.00 98.50 96 GLU A O 1
ATOM 793 N N . LYS A 1 97 ? 18.499 2.595 -36.621 1.00 98.56 97 LYS A N 1
ATOM 794 C CA . LYS A 1 97 ? 18.342 3.572 -35.543 1.00 98.56 97 LYS A CA 1
ATOM 795 C C . LYS A 1 97 ? 16.866 3.793 -35.211 1.00 98.56 97 LYS A C 1
ATOM 797 O O . LYS A 1 97 ? 16.498 3.676 -34.046 1.00 98.56 97 LYS A O 1
ATOM 802 N N . GLU A 1 98 ? 16.014 4.053 -36.202 1.00 98.62 98 GLU A N 1
ATOM 803 C CA . GLU A 1 98 ? 14.573 4.236 -35.978 1.00 98.62 98 GLU A CA 1
ATOM 804 C C . GLU A 1 98 ? 13.919 2.992 -35.357 1.00 98.62 98 GLU A C 1
ATOM 806 O O . GLU A 1 98 ? 13.012 3.098 -34.526 1.00 98.62 98 GLU A O 1
ATOM 811 N N . SER A 1 99 ? 14.365 1.792 -35.745 1.00 98.44 99 SER A N 1
ATOM 812 C CA . SER A 1 99 ? 13.885 0.544 -35.145 1.00 98.44 99 SER A CA 1
ATOM 813 C C . SER A 1 99 ? 14.289 0.408 -33.676 1.00 98.44 99 SER A C 1
ATOM 815 O O . SER A 1 99 ? 13.438 0.109 -32.836 1.00 98.44 99 SER A O 1
ATOM 817 N N . LEU A 1 100 ? 15.542 0.734 -33.351 1.00 98.62 100 LEU A N 1
ATOM 818 C CA . LEU A 1 100 ? 16.061 0.704 -31.988 1.00 98.62 100 LEU A CA 1
ATOM 819 C C . LEU A 1 100 ? 15.414 1.773 -31.106 1.00 98.62 100 LEU A C 1
ATOM 821 O O . LEU A 1 100 ? 15.138 1.506 -29.940 1.00 98.62 100 LEU A O 1
ATOM 825 N N . GLU A 1 101 ? 15.128 2.961 -31.636 1.00 98.62 101 GLU A N 1
ATOM 826 C CA . GLU A 1 101 ? 14.417 4.015 -30.904 1.00 98.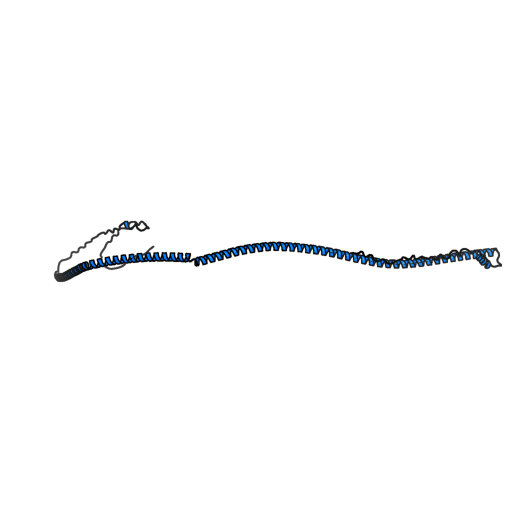62 101 GLU A CA 1
ATOM 827 C C . GLU A 1 101 ? 12.986 3.587 -30.550 1.00 98.62 101 GLU A C 1
ATOM 829 O O . GLU A 1 101 ? 12.540 3.782 -29.414 1.00 98.62 101 GLU A O 1
ATOM 834 N N . ARG A 1 102 ? 12.283 2.925 -31.481 1.00 98.69 102 ARG A N 1
ATOM 835 C CA . ARG A 1 102 ? 10.965 2.330 -31.211 1.00 98.69 102 ARG A CA 1
ATOM 836 C C . ARG A 1 102 ? 11.047 1.253 -30.132 1.00 98.69 102 ARG A C 1
ATOM 838 O O . ARG A 1 102 ? 10.276 1.308 -29.175 1.00 98.69 102 ARG A O 1
ATOM 845 N N . ASP A 1 103 ? 12.007 0.338 -30.219 1.00 98.69 103 ASP A N 1
ATOM 846 C CA . ASP A 1 103 ? 12.181 -0.709 -29.209 1.00 98.69 103 ASP A CA 1
ATOM 847 C C . ASP A 1 103 ? 12.550 -0.131 -27.837 1.00 98.69 103 ASP A C 1
ATOM 849 O O . ASP A 1 103 ? 11.998 -0.548 -26.816 1.00 98.69 103 ASP A O 1
ATOM 853 N N . LEU A 1 104 ? 13.430 0.872 -27.793 1.00 98.56 104 LEU A N 1
ATOM 854 C CA . LEU A 1 104 ? 13.818 1.554 -26.561 1.00 98.56 104 LEU A CA 1
ATOM 855 C C . LEU A 1 104 ? 12.621 2.258 -25.922 1.00 98.56 104 LEU A C 1
ATOM 857 O O . LEU A 1 104 ? 12.415 2.115 -24.717 1.00 98.56 104 LEU A O 1
ATOM 861 N N . SER A 1 105 ? 11.804 2.968 -26.706 1.00 98.62 105 SER A N 1
ATOM 862 C CA . SER A 1 105 ? 10.590 3.616 -26.193 1.00 98.62 105 SER A CA 1
ATOM 863 C C . SER A 1 105 ? 9.593 2.600 -25.624 1.00 98.62 105 SER A C 1
ATOM 865 O O . SER A 1 105 ? 9.122 2.770 -24.499 1.00 98.62 105 SER A O 1
ATOM 867 N N . PHE A 1 106 ? 9.375 1.476 -26.314 1.00 98.75 106 PHE A N 1
ATOM 868 C CA . PHE A 1 106 ? 8.544 0.381 -25.815 1.00 98.75 106 PHE A CA 1
ATOM 869 C C . PHE A 1 106 ? 9.091 -0.209 -24.507 1.00 98.75 106 PHE A C 1
ATOM 871 O O . PHE A 1 106 ? 8.339 -0.469 -23.565 1.00 98.75 106 PHE A O 1
ATOM 878 N N . LYS A 1 107 ? 10.411 -0.406 -24.409 1.00 98.69 107 LYS A N 1
ATOM 879 C CA . LYS A 1 107 ? 11.050 -0.898 -23.180 1.00 98.69 107 LYS A CA 1
ATOM 880 C C . LYS A 1 107 ? 10.977 0.108 -22.036 1.00 98.69 107 LYS A C 1
ATOM 882 O O . LYS A 1 107 ? 10.771 -0.309 -20.898 1.00 98.69 107 LYS A O 1
ATOM 887 N N . ALA A 1 108 ? 11.076 1.403 -22.318 1.00 98.62 108 ALA A N 1
ATOM 888 C CA . ALA A 1 108 ? 10.878 2.453 -21.325 1.00 98.62 108 ALA A CA 1
ATOM 889 C C . ALA A 1 108 ? 9.431 2.468 -20.797 1.00 98.62 108 ALA A C 1
ATOM 891 O O . ALA A 1 108 ? 9.216 2.591 -19.592 1.00 98.62 108 ALA A O 1
ATOM 892 N N . ASP A 1 109 ? 8.436 2.277 -21.665 1.00 98.69 109 ASP A N 1
ATOM 893 C CA . ASP A 1 109 ? 7.028 2.157 -21.263 1.00 98.69 109 ASP A CA 1
ATOM 894 C C . ASP A 1 109 ? 6.773 0.904 -20.426 1.00 98.69 109 ASP A C 1
ATOM 896 O O . ASP A 1 109 ? 6.104 0.965 -19.393 1.00 98.69 109 ASP A O 1
ATOM 900 N N . GLN A 1 110 ? 7.353 -0.226 -20.831 1.00 98.62 110 GLN A N 1
ATOM 901 C CA . GLN A 1 110 ? 7.292 -1.470 -20.071 1.00 98.62 110 GLN A CA 1
ATOM 902 C C . GLN A 1 110 ? 7.913 -1.308 -18.673 1.00 98.62 110 GLN A C 1
ATOM 904 O O . GLN A 1 110 ? 7.323 -1.760 -17.692 1.00 98.62 110 GLN A O 1
ATOM 909 N N . ALA A 1 111 ? 9.064 -0.638 -18.559 1.00 98.56 111 ALA A N 1
ATOM 910 C CA . ALA A 1 111 ? 9.691 -0.351 -17.270 1.00 98.56 111 ALA A CA 1
ATOM 911 C C . ALA A 1 111 ? 8.775 0.501 -16.375 1.00 98.56 111 ALA A C 1
ATOM 913 O O . ALA A 1 111 ? 8.517 0.124 -15.234 1.00 98.56 111 ALA A O 1
ATOM 914 N N . ARG A 1 112 ? 8.180 1.571 -16.925 1.00 98.62 112 ARG A N 1
ATOM 915 C CA . ARG A 1 112 ? 7.226 2.428 -16.199 1.00 98.62 112 ARG A CA 1
ATOM 916 C C . ARG A 1 112 ? 6.012 1.657 -15.675 1.00 98.62 112 ARG A C 1
ATOM 918 O O . ARG A 1 112 ? 5.580 1.887 -14.546 1.00 98.62 112 ARG A O 1
ATOM 925 N N . GLN A 1 113 ? 5.474 0.726 -16.463 1.00 98.62 113 GLN A N 1
ATOM 926 C CA . GLN A 1 113 ? 4.358 -0.123 -16.032 1.00 98.62 113 GLN A CA 1
ATOM 927 C C . GLN A 1 113 ? 4.752 -1.054 -14.879 1.00 98.62 113 GLN A C 1
ATOM 929 O O . GLN A 1 113 ? 3.981 -1.215 -13.931 1.00 98.62 113 GLN A O 1
ATOM 934 N N . TYR A 1 114 ? 5.950 -1.648 -14.927 1.00 98.69 114 TYR A N 1
ATOM 935 C CA . TYR A 1 114 ? 6.446 -2.476 -13.827 1.00 98.69 114 TYR A CA 1
ATOM 936 C C . TYR A 1 114 ? 6.693 -1.665 -12.554 1.00 98.69 114 TYR A C 1
ATOM 938 O O . TYR A 1 114 ? 6.333 -2.135 -11.475 1.00 98.69 114 TYR A O 1
ATOM 946 N N . ASP A 1 115 ? 7.222 -0.448 -12.667 1.00 98.62 115 ASP A N 1
ATOM 947 C CA . ASP A 1 115 ? 7.402 0.449 -11.523 1.00 98.62 115 ASP A CA 1
ATOM 948 C C . ASP A 1 115 ? 6.055 0.816 -10.886 1.00 98.62 115 ASP A C 1
ATOM 950 O O . ASP A 1 115 ? 5.887 0.662 -9.677 1.00 98.62 115 ASP A O 1
ATOM 954 N N . SER A 1 116 ? 5.052 1.177 -11.696 1.00 98.56 116 SER A N 1
ATOM 955 C CA . SER A 1 116 ? 3.690 1.452 -11.206 1.00 98.56 116 SER A CA 1
ATOM 956 C C . SER A 1 116 ? 3.065 0.240 -10.506 1.00 98.56 116 SER A C 1
ATOM 958 O O . SER A 1 116 ? 2.423 0.377 -9.463 1.00 98.56 116 SER A O 1
ATOM 960 N N . LEU A 1 117 ? 3.270 -0.970 -11.038 1.00 98.69 117 LEU A N 1
ATOM 961 C CA . LEU A 1 117 ? 2.793 -2.198 -10.400 1.00 98.69 117 LEU A CA 1
ATOM 962 C C . LEU A 1 117 ? 3.506 -2.458 -9.064 1.00 98.69 117 LEU A C 1
ATOM 964 O O . LEU A 1 117 ? 2.860 -2.826 -8.082 1.00 98.69 117 LEU A O 1
ATOM 968 N N . LEU A 1 118 ? 4.824 -2.252 -9.004 1.00 98.50 118 LEU A N 1
ATOM 969 C CA . LEU A 1 118 ? 5.598 -2.384 -7.770 1.00 98.50 118 LEU A CA 1
ATOM 970 C C . LEU A 1 118 ? 5.148 -1.376 -6.709 1.00 98.50 118 LEU A C 1
ATOM 972 O O . LEU A 1 118 ? 5.026 -1.740 -5.537 1.00 98.50 118 LEU A O 1
ATOM 976 N N . GLU A 1 119 ? 4.874 -0.133 -7.099 1.00 98.50 119 GLU A N 1
ATOM 977 C CA . GLU A 1 119 ? 4.320 0.889 -6.211 1.00 98.50 119 GLU A CA 1
ATOM 978 C C . GLU A 1 119 ? 2.936 0.496 -5.686 1.00 98.50 119 GLU A C 1
ATOM 980 O O . GLU A 1 119 ? 2.718 0.534 -4.474 1.00 98.50 119 GLU A O 1
ATOM 985 N N . ALA A 1 120 ? 2.038 0.018 -6.551 1.00 98.62 120 ALA A N 1
ATOM 986 C CA . ALA A 1 120 ? 0.710 -0.444 -6.151 1.00 98.62 120 ALA A CA 1
ATOM 987 C C . ALA A 1 120 ? 0.771 -1.620 -5.159 1.00 98.6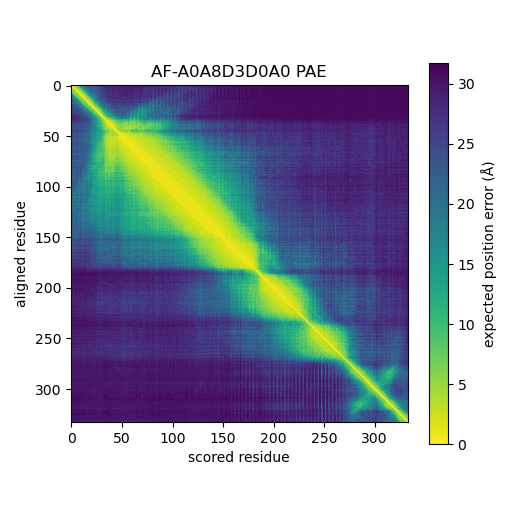2 120 ALA A C 1
ATOM 989 O O . ALA A 1 120 ? 0.042 -1.639 -4.165 1.00 98.62 120 ALA A O 1
ATOM 990 N N . VAL A 1 121 ? 1.671 -2.586 -5.377 1.00 98.69 121 VAL A N 1
ATOM 991 C CA . VAL A 1 121 ? 1.876 -3.715 -4.452 1.00 98.69 121 VAL A CA 1
ATOM 992 C C . VAL A 1 121 ? 2.429 -3.237 -3.108 1.00 98.69 121 VAL A C 1
ATOM 994 O O . VAL A 1 121 ? 1.967 -3.685 -2.056 1.00 98.69 121 VAL A O 1
ATOM 997 N N . ARG A 1 122 ? 3.397 -2.310 -3.115 1.00 98.56 122 ARG A N 1
ATOM 998 C CA . ARG A 1 122 ? 3.941 -1.709 -1.886 1.00 98.56 122 ARG A CA 1
ATOM 999 C C . ARG A 1 122 ? 2.867 -0.953 -1.107 1.00 98.56 122 ARG A C 1
ATOM 1001 O O . ARG A 1 122 ? 2.812 -1.079 0.117 1.00 98.56 122 ARG A O 1
ATOM 1008 N N . GLU A 1 123 ? 2.013 -0.204 -1.797 1.00 98.44 123 GLU A N 1
ATOM 1009 C CA . GLU A 1 123 ? 0.895 0.515 -1.189 1.00 98.44 123 GLU A CA 1
ATOM 1010 C C . GLU A 1 123 ? -0.131 -0.448 -0.588 1.00 98.44 123 GLU A C 1
ATOM 1012 O O . GLU A 1 123 ? -0.478 -0.325 0.585 1.00 98.44 123 GLU A O 1
ATOM 1017 N N . ASN A 1 124 ? -0.548 -1.469 -1.342 1.00 98.56 124 ASN A N 1
ATOM 1018 C CA . ASN A 1 124 ? -1.484 -2.479 -0.856 1.00 98.56 124 ASN A CA 1
ATOM 1019 C C . ASN A 1 124 ? -0.943 -3.202 0.387 1.00 98.56 124 ASN A C 1
ATOM 1021 O O . ASN A 1 124 ? -1.662 -3.375 1.370 1.00 98.56 124 ASN A O 1
ATOM 1025 N N . ASN A 1 125 ? 0.348 -3.550 0.400 1.00 98.75 125 ASN A N 1
ATOM 1026 C CA . ASN A 1 125 ? 0.979 -4.141 1.576 1.00 98.75 125 ASN A CA 1
ATOM 1027 C C . ASN A 1 125 ? 0.955 -3.192 2.787 1.00 98.75 125 ASN A C 1
ATOM 1029 O O . ASN A 1 125 ? 0.661 -3.632 3.898 1.00 98.75 125 ASN A O 1
ATOM 1033 N N . ARG A 1 126 ? 1.203 -1.890 2.585 1.00 98.62 126 ARG A N 1
ATOM 1034 C CA . ARG A 1 126 ? 1.110 -0.883 3.654 1.00 98.62 126 ARG A CA 1
ATOM 1035 C C . ARG A 1 126 ? -0.314 -0.780 4.201 1.00 98.62 126 ARG A C 1
ATOM 1037 O O . ARG A 1 126 ? -0.493 -0.779 5.417 1.00 98.62 126 ARG A O 1
ATOM 1044 N N . GLN A 1 127 ? -1.315 -0.748 3.324 1.00 98.56 127 GLN A N 1
ATOM 1045 C CA . GLN A 1 127 ? -2.730 -0.716 3.704 1.00 98.56 127 GLN A CA 1
ATOM 1046 C C . GLN A 1 127 ? -3.135 -1.967 4.493 1.00 98.56 127 GLN A C 1
ATOM 1048 O O . GLN A 1 127 ? -3.754 -1.848 5.549 1.00 98.56 127 GLN A O 1
ATOM 1053 N N . LEU A 1 128 ? -2.718 -3.157 4.049 1.00 98.69 128 LEU A N 1
ATOM 1054 C CA . LEU A 1 128 ? -2.951 -4.411 4.770 1.00 98.69 128 LEU A CA 1
ATOM 1055 C C . LEU A 1 128 ? -2.311 -4.397 6.162 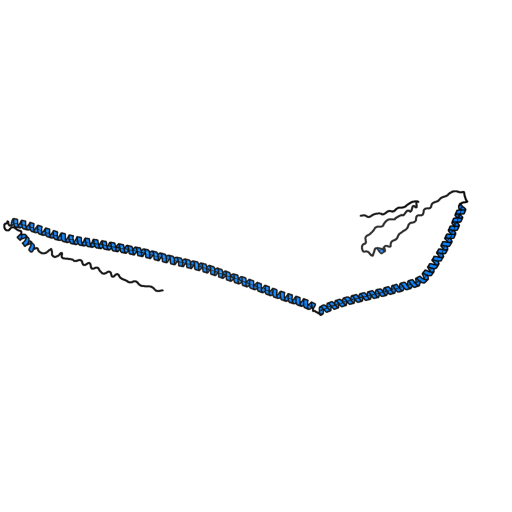1.00 98.69 128 LEU A C 1
ATOM 1057 O O . LEU A 1 128 ? -2.949 -4.798 7.131 1.00 98.69 128 LEU A O 1
ATOM 1061 N N . GLN A 1 129 ? -1.078 -3.899 6.295 1.00 98.50 129 GLN A N 1
ATOM 1062 C CA . GLN A 1 129 ? -0.426 -3.770 7.601 1.00 98.50 129 GLN A CA 1
ATOM 1063 C C . GLN A 1 129 ? -1.166 -2.799 8.530 1.00 98.50 129 GLN A C 1
ATOM 1065 O O . GLN A 1 129 ? -1.274 -3.067 9.727 1.00 98.50 129 GLN A O 1
ATOM 1070 N N . LEU A 1 130 ? -1.668 -1.676 8.007 1.00 98.50 130 LEU A N 1
ATOM 1071 C CA . LEU A 1 130 ? -2.463 -0.721 8.784 1.00 98.50 130 LEU A CA 1
ATOM 1072 C C . LEU A 1 130 ? -3.785 -1.345 9.244 1.00 98.50 130 LEU A C 1
ATOM 1074 O O . LEU A 1 130 ? -4.085 -1.303 10.435 1.00 98.50 130 LEU A O 1
ATOM 1078 N N . SER A 1 131 ? -4.512 -2.003 8.339 1.00 98.56 131 SER A N 1
ATOM 1079 C CA . SER A 1 131 ? -5.764 -2.699 8.658 1.00 98.56 131 SER A CA 1
ATOM 1080 C C . SER A 1 131 ? -5.554 -3.825 9.679 1.00 98.56 131 SER A C 1
ATOM 1082 O O . SER A 1 131 ? -6.324 -3.969 10.630 1.00 98.56 131 SER A O 1
ATOM 1084 N N . LEU A 1 132 ? -4.461 -4.584 9.561 1.00 98.50 132 LEU A N 1
ATOM 1085 C CA . LEU A 1 132 ? -4.100 -5.615 10.534 1.00 98.50 132 LEU A CA 1
ATOM 1086 C C . LEU A 1 132 ? -3.789 -5.018 11.913 1.00 98.50 132 LEU A C 1
ATOM 1088 O O . LEU A 1 132 ? -4.195 -5.567 12.936 1.00 98.50 132 LEU A O 1
ATOM 1092 N N . LYS A 1 133 ? -3.083 -3.882 11.972 1.00 98.56 133 LYS A N 1
ATOM 1093 C CA . LYS A 1 133 ? -2.819 -3.179 13.238 1.00 98.56 133 LYS A CA 1
ATOM 1094 C C . LYS A 1 133 ? -4.106 -2.673 13.886 1.00 98.56 133 LYS A C 1
ATOM 1096 O O . LYS A 1 133 ? -4.248 -2.809 15.101 1.00 98.56 133 LYS A O 1
ATOM 1101 N N . GLU A 1 134 ? -5.023 -2.120 13.098 1.00 98.50 134 GLU A N 1
ATOM 1102 C CA . GLU A 1 134 ? -6.321 -1.634 13.572 1.00 98.50 134 GLU A CA 1
ATOM 1103 C C . GLU A 1 134 ? -7.180 -2.782 14.115 1.00 98.50 134 GLU A C 1
ATOM 1105 O O . GLU A 1 134 ? -7.610 -2.732 15.266 1.00 98.50 134 GLU A O 1
ATOM 1110 N N . THR A 1 135 ? -7.325 -3.867 13.351 1.00 98.12 135 THR A N 1
ATOM 1111 C CA . THR A 1 135 ? -8.061 -5.071 13.781 1.00 98.12 135 THR A CA 1
ATOM 1112 C C . THR A 1 135 ? -7.433 -5.735 15.009 1.00 98.12 135 THR A C 1
ATOM 1114 O O . THR A 1 135 ? -8.136 -6.157 15.925 1.00 98.12 135 THR A O 1
ATOM 1117 N N . SER A 1 136 ? -6.102 -5.757 15.108 1.00 98.31 136 SER A N 1
ATOM 1118 C CA . SER A 1 136 ? -5.402 -6.244 16.306 1.00 98.31 136 SER A CA 1
ATOM 1119 C C . SER A 1 136 ? -5.620 -5.336 17.523 1.00 98.31 136 SER A C 1
ATOM 1121 O O . SER A 1 136 ? -5.607 -5.796 18.665 1.00 98.31 136 SER A O 1
ATOM 1123 N N . ALA A 1 137 ? -5.769 -4.024 17.323 1.00 98.38 137 ALA A N 1
ATOM 1124 C CA . ALA A 1 137 ? -6.097 -3.088 18.396 1.00 98.38 137 ALA A CA 1
ATOM 1125 C C . ALA A 1 137 ? -7.557 -3.240 18.848 1.00 98.38 137 ALA A C 1
ATOM 1127 O O . ALA A 1 137 ? -7.813 -3.279 20.053 1.00 98.38 137 ALA A O 1
ATOM 1128 N N . SER A 1 138 ? -8.497 -3.403 17.910 1.00 98.44 138 SER A N 1
ATOM 1129 C CA . SER A 1 138 ? -9.901 -3.667 18.235 1.00 98.44 138 SER A CA 1
ATOM 1130 C C . SER A 1 138 ? -10.072 -5.006 18.946 1.00 98.44 138 SER A C 1
ATOM 1132 O O . SER A 1 138 ? -10.784 -5.067 19.944 1.00 98.44 138 SER A O 1
ATOM 1134 N N . GLN A 1 139 ? -9.367 -6.056 18.509 1.00 98.12 139 GLN A N 1
ATOM 1135 C CA . GLN A 1 139 ? -9.370 -7.357 19.178 1.00 98.12 139 GLN A CA 1
ATOM 1136 C C . GLN A 1 139 ? -8.908 -7.231 20.634 1.00 98.12 139 GLN A C 1
ATOM 1138 O O . GLN A 1 139 ? -9.624 -7.656 21.535 1.00 98.12 139 GLN A O 1
ATOM 1143 N N . ARG A 1 140 ? -7.767 -6.576 20.887 1.00 98.25 140 ARG A N 1
ATOM 1144 C CA . ARG A 1 140 ? -7.270 -6.349 22.256 1.00 98.25 140 ARG A CA 1
ATOM 1145 C C . ARG A 1 140 ? -8.253 -5.549 23.118 1.00 98.25 140 ARG A C 1
ATOM 1147 O O . ARG A 1 140 ? -8.394 -5.825 24.307 1.00 98.25 140 ARG A O 1
ATOM 1154 N N . SER A 1 141 ? -8.943 -4.567 22.534 1.00 98.44 141 SER A N 1
ATOM 1155 C CA . SER A 1 141 ? -9.995 -3.810 23.228 1.00 98.44 141 SER A CA 1
ATOM 1156 C C . SER A 1 141 ? -11.169 -4.711 23.624 1.00 98.44 141 SER A C 1
ATOM 1158 O O . SER A 1 141 ? -11.601 -4.686 24.776 1.00 98.44 141 SER A O 1
ATOM 1160 N N . LEU A 1 142 ? 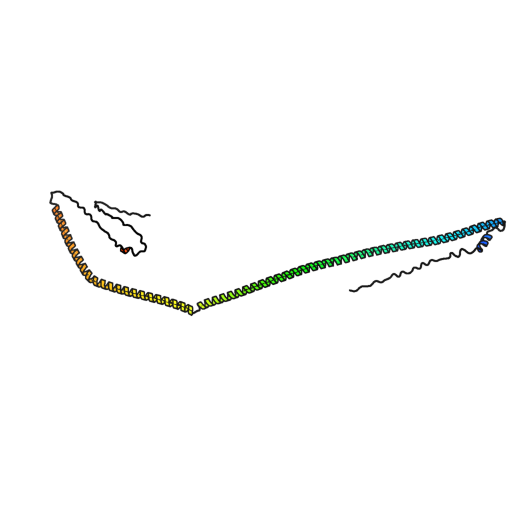-11.646 -5.552 22.703 1.00 98.00 142 LEU A N 1
ATOM 1161 C CA . LEU A 1 142 ? -12.732 -6.499 22.961 1.00 98.00 142 LEU A CA 1
ATOM 1162 C C . LEU A 1 142 ? -12.340 -7.569 23.986 1.00 98.00 142 LEU A C 1
ATOM 1164 O O . LEU A 1 142 ? -13.136 -7.883 24.864 1.00 98.00 142 LEU A O 1
ATOM 1168 N N . GLU A 1 143 ? -11.113 -8.088 23.932 1.00 98.00 143 GLU A N 1
ATOM 1169 C CA . GLU A 1 143 ? -10.582 -9.013 24.940 1.00 98.00 143 GLU A CA 1
ATOM 1170 C C . GLU A 1 143 ? -10.567 -8.366 26.331 1.00 98.00 143 GLU A C 1
ATOM 1172 O O . GLU A 1 143 ? -11.020 -8.971 27.302 1.00 98.00 143 GLU A O 1
ATOM 1177 N N . SER A 1 144 ? -10.127 -7.108 26.430 1.00 97.81 144 SER A N 1
ATOM 1178 C CA . SER A 1 144 ? -10.166 -6.344 27.683 1.00 97.81 144 SER A CA 1
ATOM 1179 C C . SER A 1 144 ? -11.599 -6.161 28.205 1.00 97.81 144 SER A C 1
ATOM 1181 O O . SER A 1 144 ? -11.861 -6.373 29.391 1.00 97.81 144 SER A O 1
ATOM 1183 N N . GLN A 1 145 ? -12.551 -5.844 27.319 1.00 98.00 145 GLN A N 1
ATOM 1184 C CA . GLN A 1 145 ? -13.974 -5.730 27.666 1.00 98.00 145 GLN A CA 1
ATOM 1185 C C . GLN A 1 145 ? -14.587 -7.069 28.103 1.00 98.00 145 GLN A C 1
ATOM 1187 O O . GLN A 1 145 ? -15.370 -7.112 29.049 1.00 98.00 145 GLN A O 1
ATOM 1192 N N . LEU A 1 146 ? -14.216 -8.181 27.466 1.00 97.56 146 LEU A N 1
ATOM 1193 C CA . LEU A 1 146 ? -14.648 -9.519 27.877 1.00 97.56 146 LEU A CA 1
ATOM 1194 C C . LEU A 1 146 ? -14.124 -9.871 29.269 1.00 97.56 146 LEU A C 1
ATOM 1196 O O . LEU A 1 146 ? -14.873 -10.383 30.101 1.00 97.56 146 LEU A O 1
ATOM 1200 N N . MET A 1 147 ? -12.853 -9.570 29.543 1.00 95.81 147 MET A N 1
ATOM 1201 C CA . MET A 1 147 ? -12.253 -9.810 30.854 1.00 95.81 147 MET A CA 1
ATOM 1202 C C . MET A 1 147 ? -12.899 -8.950 31.943 1.00 95.81 147 MET A C 1
ATOM 1204 O O . MET A 1 147 ? -13.167 -9.453 33.037 1.00 95.81 147 MET A O 1
ATOM 1208 N N . SER A 1 148 ? -13.205 -7.682 31.655 1.00 96.81 148 SER A N 1
ATOM 1209 C CA . SER A 1 148 ? -13.907 -6.818 32.605 1.00 96.81 148 SER A CA 1
ATOM 1210 C C . SER A 1 148 ? -15.341 -7.296 32.851 1.00 96.81 148 SER A C 1
ATOM 1212 O O . SER A 1 148 ? -15.725 -7.439 34.012 1.00 96.81 148 SER A O 1
ATOM 1214 N N . SER A 1 149 ? -16.092 -7.652 31.801 1.00 95.88 149 SER A N 1
ATOM 1215 C CA . SER A 1 149 ? -17.444 -8.217 31.931 1.00 95.88 149 SER A CA 1
ATOM 1216 C C . SER A 1 149 ? -17.430 -9.488 32.773 1.00 95.88 149 SER A C 1
ATOM 1218 O O . SER A 1 149 ? -18.172 -9.590 33.748 1.00 95.88 149 SER A O 1
ATOM 1220 N N . ARG A 1 150 ? -16.514 -10.419 32.479 1.00 96.69 150 ARG A N 1
ATOM 1221 C CA . ARG A 1 150 ? -16.370 -11.675 33.225 1.00 96.69 150 ARG A CA 1
ATOM 1222 C C . ARG A 1 150 ? -16.108 -11.439 34.713 1.00 96.69 150 ARG A C 1
ATOM 1224 O O . ARG A 1 150 ? -16.665 -12.151 35.546 1.00 96.69 150 ARG A O 1
ATOM 1231 N N . ASN A 1 151 ? -15.289 -10.444 35.055 1.00 95.12 151 ASN A N 1
ATOM 1232 C CA . ASN A 1 151 ? -15.033 -10.071 36.447 1.00 95.12 151 ASN A CA 1
ATOM 1233 C C . ASN A 1 151 ? -16.264 -9.433 37.112 1.00 95.12 151 ASN A C 1
ATOM 1235 O O . ASN A 1 151 ? -16.538 -9.689 38.284 1.00 95.12 151 ASN A O 1
ATOM 1239 N N . THR A 1 152 ? -17.031 -8.618 36.382 1.00 95.69 152 THR A N 1
ATOM 1240 C CA . THR A 1 152 ? -18.285 -8.071 36.920 1.00 95.69 152 THR A CA 1
ATOM 1241 C C . THR A 1 152 ? -19.340 -9.153 37.132 1.00 95.69 152 THR A C 1
ATOM 1243 O O . THR A 1 152 ? -20.035 -9.130 38.146 1.00 95.69 152 THR A O 1
ATOM 1246 N N . ASP A 1 153 ? -19.426 -10.134 36.236 1.00 95.25 153 ASP A N 1
ATOM 1247 C CA . ASP A 1 153 ? -20.388 -11.228 36.336 1.00 95.25 153 ASP A CA 1
ATOM 1248 C C . ASP A 1 153 ? -20.026 -12.195 37.461 1.00 95.25 153 ASP A C 1
ATOM 1250 O O . ASP A 1 153 ? -20.906 -12.592 38.217 1.00 95.25 153 ASP A O 1
ATOM 1254 N N . SER A 1 154 ? -18.741 -12.502 37.668 1.00 94.94 154 SER A N 1
ATOM 1255 C CA . SER A 1 154 ? -18.312 -13.306 38.820 1.00 94.94 154 SER A CA 1
ATOM 1256 C C . SER A 1 154 ? -18.593 -12.609 40.157 1.00 94.94 154 SER A C 1
ATOM 1258 O O . SER A 1 154 ? -19.014 -13.258 41.116 1.00 94.94 154 SER A O 1
ATOM 1260 N N . SER A 1 155 ? -18.438 -11.282 40.220 1.00 95.56 155 SER A N 1
ATOM 1261 C CA . SER A 1 155 ? -18.821 -10.485 41.391 1.00 95.56 155 SER A CA 1
ATOM 1262 C C . SER A 1 155 ? -20.335 -10.508 41.637 1.00 95.56 155 SER A C 1
ATOM 1264 O O . SER A 1 155 ? -20.772 -10.696 42.776 1.00 95.56 155 SER A O 1
ATOM 1266 N N . ARG A 1 156 ? -21.149 -10.370 40.580 1.00 96.75 156 ARG A N 1
ATOM 1267 C CA . ARG A 1 156 ? -22.614 -10.491 40.667 1.00 96.75 156 ARG A CA 1
ATOM 1268 C C . ARG A 1 156 ? -23.034 -11.885 41.122 1.00 96.75 156 ARG A C 1
ATOM 1270 O O . ARG A 1 156 ? -23.824 -11.988 42.052 1.00 96.75 156 ARG A O 1
ATOM 1277 N N . GLU A 1 157 ? -22.469 -12.929 40.527 1.00 97.50 157 GLU A N 1
ATOM 1278 C CA . GLU A 1 157 ? -22.716 -14.334 40.869 1.00 97.50 157 GLU A CA 1
ATOM 1279 C C . GLU A 1 157 ? -22.404 -14.616 42.345 1.00 97.50 157 GLU A C 1
ATOM 1281 O O . GLU A 1 157 ? -23.189 -15.256 43.046 1.00 97.50 157 GLU A O 1
ATOM 1286 N N . PHE A 1 158 ? -21.288 -14.088 42.859 1.00 97.25 158 PHE A N 1
ATOM 1287 C CA . PHE A 1 158 ? -20.956 -14.191 44.279 1.00 97.25 158 PHE A CA 1
ATOM 1288 C C . PHE A 1 158 ? -22.021 -13.527 45.165 1.00 97.25 158 PHE A C 1
ATOM 1290 O O . PHE A 1 158 ? -22.490 -14.135 46.127 1.00 97.25 158 PHE A O 1
ATOM 1297 N N . LYS A 1 159 ? -22.447 -12.306 44.819 1.00 97.62 159 LYS A N 1
ATOM 1298 C CA . LYS A 1 159 ? -23.481 -11.574 45.566 1.00 97.62 159 LYS A CA 1
ATOM 1299 C C . LYS A 1 159 ? -24.838 -12.282 45.530 1.00 97.62 159 LYS A C 1
ATOM 1301 O O . LYS A 1 159 ? -25.543 -12.295 46.536 1.00 97.62 159 LYS A O 1
ATOM 1306 N N . VAL A 1 160 ? -25.198 -12.893 44.401 1.00 97.75 160 VAL A N 1
ATOM 1307 C CA . VAL A 1 160 ? -26.411 -13.716 44.278 1.00 97.75 160 VAL A CA 1
ATOM 1308 C C . VAL A 1 160 ? -26.329 -14.916 45.220 1.00 97.75 160 VAL A C 1
ATOM 1310 O O . VAL A 1 160 ? -27.228 -15.093 46.038 1.00 97.75 160 VAL A O 1
ATOM 1313 N N . LYS A 1 161 ? -25.221 -15.669 45.211 1.00 97.75 161 LYS A N 1
ATOM 1314 C CA . LYS A 1 161 ? -25.024 -16.811 46.124 1.00 97.75 161 LYS A CA 1
ATOM 1315 C C . LYS A 1 161 ? -25.071 -16.421 47.599 1.00 97.75 161 LYS A C 1
ATOM 1317 O O . LYS A 1 161 ? -25.614 -17.170 48.413 1.00 97.75 161 LYS A O 1
ATOM 1322 N N . GLU A 1 162 ? -24.517 -15.264 47.958 1.00 97.50 162 GLU A N 1
ATOM 1323 C CA . GLU A 1 162 ? -24.606 -14.727 49.319 1.00 97.50 162 GLU A CA 1
ATOM 1324 C C . GLU A 1 162 ? -26.070 -14.476 49.720 1.00 97.50 162 GLU A C 1
ATOM 1326 O O . GLU A 1 162 ? -26.516 -14.939 50.775 1.00 97.50 162 GLU A O 1
ATOM 1331 N N . LEU A 1 163 ? -26.834 -13.790 48.863 1.00 97.50 163 LEU A N 1
ATOM 1332 C CA . LEU A 1 163 ? -28.249 -13.495 49.098 1.00 97.50 163 LEU A CA 1
ATOM 1333 C C . LEU A 1 163 ? -29.099 -14.768 49.171 1.00 97.50 163 LEU A C 1
ATOM 1335 O O . LEU A 1 163 ? -29.911 -14.896 50.084 1.00 97.50 163 LEU A O 1
ATOM 1339 N N . GLU A 1 164 ? -28.875 -15.738 48.285 1.00 97.31 164 GLU A N 1
ATOM 1340 C CA . GLU A 1 164 ? -29.537 -17.047 48.320 1.00 97.31 164 GLU A CA 1
ATOM 1341 C C . GLU A 1 164 ? -29.225 -17.825 49.603 1.00 97.31 164 GLU A C 1
ATOM 1343 O O . GLU A 1 164 ? -30.091 -18.513 50.147 1.00 97.31 164 GLU A O 1
ATOM 1348 N N . GLY A 1 165 ? -27.986 -17.747 50.098 1.00 97.81 165 GLY A N 1
ATOM 1349 C CA . GLY A 1 165 ? -27.591 -18.349 51.370 1.00 97.81 165 GLY A CA 1
ATOM 1350 C C . GLY A 1 165 ? -28.329 -17.720 52.553 1.00 97.81 165 GLY A C 1
ATOM 1351 O O . GLY A 1 165 ? -28.874 -18.437 53.394 1.00 97.81 165 GLY A O 1
ATOM 1352 N N . ARG A 1 166 ? -28.407 -16.384 52.582 1.00 97.56 166 ARG A N 1
ATOM 1353 C CA . ARG A 1 166 ? -29.167 -15.622 53.586 1.00 97.56 166 ARG A CA 1
ATOM 1354 C C . ARG A 1 166 ? -30.659 -15.938 53.536 1.00 97.56 166 ARG A C 1
ATOM 1356 O O . ARG A 1 166 ? -31.261 -16.178 54.577 1.00 97.56 166 ARG A O 1
ATOM 1363 N N . MET A 1 167 ? -31.233 -15.978 52.336 1.00 97.75 167 MET A N 1
ATOM 1364 C CA . MET A 1 167 ? -32.633 -16.326 52.107 1.00 97.75 167 MET A CA 1
ATOM 1365 C C . MET A 1 167 ? -32.934 -17.733 52.629 1.00 97.75 167 MET A C 1
ATOM 1367 O O . MET A 1 167 ? -33.819 -17.882 53.462 1.00 97.75 167 MET A O 1
ATOM 1371 N N . ARG A 1 168 ? -32.126 -18.740 52.266 1.00 97.81 168 ARG A N 1
ATOM 1372 C CA . ARG A 1 168 ? -32.277 -20.112 52.784 1.00 97.81 168 ARG A CA 1
ATOM 1373 C C . ARG A 1 168 ? -32.147 -20.201 54.306 1.00 97.81 168 ARG A C 1
ATOM 1375 O O . ARG A 1 168 ? -32.812 -21.024 54.930 1.00 97.81 168 ARG A O 1
ATOM 1382 N N . ALA A 1 169 ? -31.278 -19.396 54.920 1.00 97.69 169 ALA A N 1
ATOM 1383 C CA . ALA A 1 169 ? -31.160 -19.339 56.377 1.00 97.69 169 ALA A CA 1
ATOM 1384 C C . ALA A 1 169 ? -32.434 -18.765 57.023 1.00 97.69 169 ALA A C 1
ATOM 1386 O O . ALA A 1 169 ? -32.965 -19.373 57.952 1.00 97.69 169 ALA A O 1
ATOM 1387 N N . LEU A 1 170 ? -32.958 -17.658 56.484 1.00 96.81 170 LEU A N 1
ATOM 1388 C CA . LEU A 1 170 ? -34.210 -17.040 56.934 1.00 96.81 170 LEU A CA 1
ATOM 1389 C C . LEU A 1 170 ? -35.429 -17.943 56.705 1.00 96.81 170 LEU A C 1
ATOM 1391 O O . LEU A 1 170 ? -36.328 -17.974 57.540 1.00 96.81 170 LEU A O 1
ATOM 1395 N N . GLU A 1 171 ? -35.468 -18.696 55.605 1.00 96.44 171 GLU A N 1
ATOM 1396 C CA . GLU A 1 171 ? -36.509 -19.694 55.332 1.00 96.44 171 GLU A CA 1
ATOM 1397 C C . GLU A 1 171 ? -36.493 -20.811 56.378 1.00 96.44 171 GLU A C 1
ATOM 1399 O O . GLU A 1 171 ? -37.539 -21.156 56.924 1.00 96.44 171 GLU A O 1
ATOM 1404 N N . LYS A 1 172 ? -35.308 -21.338 56.722 1.00 97.12 172 LYS A N 1
ATOM 1405 C CA . LYS A 1 172 ? -35.160 -22.347 57.783 1.00 97.12 172 LYS A CA 1
ATOM 1406 C C . LYS A 1 172 ? -35.547 -21.811 59.159 1.00 97.12 172 LYS A C 1
ATOM 1408 O O . LYS A 1 172 ? -36.156 -22.539 59.937 1.00 97.12 172 LYS A O 1
ATOM 1413 N N . GLU A 1 173 ? -35.198 -20.565 59.472 1.00 95.38 173 GLU A N 1
ATOM 1414 C CA . GLU A 1 173 ? -35.619 -19.917 60.715 1.00 95.38 173 GLU A CA 1
ATOM 1415 C C . GLU A 1 173 ? -37.141 -19.743 60.756 1.00 95.38 173 GLU A C 1
ATOM 1417 O O . GLU A 1 173 ? -37.764 -20.113 61.748 1.00 95.38 173 GLU A O 1
ATOM 1422 N N . ASN A 1 174 ? -37.756 -19.266 59.669 1.00 95.31 174 ASN A N 1
ATOM 1423 C CA . ASN A 1 174 ? -39.212 -19.158 59.555 1.00 95.31 174 ASN A CA 1
ATOM 1424 C C . ASN A 1 174 ? -39.898 -20.512 59.738 1.00 95.31 174 ASN A C 1
ATOM 1426 O O . ASN A 1 174 ? -40.870 -20.607 60.483 1.00 95.31 174 ASN A O 1
ATOM 1430 N N . GLU A 1 175 ? -39.392 -21.558 59.088 1.00 95.94 175 GLU A N 1
ATOM 1431 C CA . GLU A 1 175 ? -39.919 -22.914 59.224 1.00 95.94 175 GLU A CA 1
ATOM 1432 C C . GLU A 1 175 ? -39.772 -23.424 60.666 1.00 95.94 175 GLU A C 1
ATOM 1434 O O . GLU A 1 175 ? -40.725 -23.943 61.241 1.00 95.94 175 GLU A O 1
ATOM 1439 N N . MET A 1 176 ? -38.626 -23.186 61.313 1.00 93.56 176 MET A N 1
ATOM 1440 C CA . MET A 1 176 ? -38.429 -23.518 62.727 1.00 93.56 176 MET A CA 1
ATOM 1441 C C . MET A 1 176 ? -39.393 -22.747 63.637 1.00 93.56 176 MET A C 1
ATOM 1443 O O . MET A 1 176 ? -39.943 -23.323 64.572 1.00 93.56 176 MET A O 1
ATOM 1447 N N . LEU A 1 177 ? -39.605 -21.451 63.397 1.00 93.31 177 LEU A N 1
ATOM 1448 C CA . LEU A 1 177 ? -40.552 -20.636 64.158 1.00 93.31 177 LEU A CA 1
ATOM 1449 C C . LEU A 1 177 ? -41.988 -21.131 63.956 1.00 93.31 177 LEU A C 1
ATOM 1451 O O . LEU A 1 177 ? -42.722 -21.257 64.934 1.00 93.31 177 LEU A O 1
ATOM 1455 N N . ARG A 1 178 ? -42.371 -21.496 62.727 1.00 92.31 178 ARG A N 1
ATOM 1456 C CA . ARG A 1 178 ? -43.667 -22.125 62.424 1.00 92.31 178 ARG A CA 1
ATOM 1457 C C . ARG A 1 178 ? -43.836 -23.457 63.149 1.00 92.31 178 ARG A C 1
ATOM 1459 O O . ARG A 1 178 ? -44.881 -23.666 63.755 1.00 92.31 178 ARG A O 1
ATOM 1466 N N . GLN A 1 179 ? -42.814 -24.313 63.158 1.00 89.31 179 GLN A N 1
ATOM 1467 C CA . GLN A 1 179 ? -42.821 -25.577 63.903 1.00 89.31 179 GLN A CA 1
ATOM 1468 C C . GLN A 1 179 ? -42.860 -25.369 65.420 1.00 89.31 179 GLN A C 1
ATOM 1470 O O . GLN A 1 179 ? -43.539 -26.108 66.123 1.00 89.31 179 GLN A O 1
ATOM 1475 N N . LYS A 1 180 ? -42.167 -24.355 65.955 1.00 88.19 180 LYS A N 1
ATOM 1476 C CA . LYS A 1 180 ? -42.265 -23.986 67.376 1.00 88.19 180 LYS A CA 1
ATOM 1477 C C . LYS A 1 180 ? -43.668 -23.499 67.720 1.00 88.19 180 LYS A C 1
ATOM 1479 O O . LYS A 1 180 ? -44.194 -23.907 68.747 1.00 88.19 180 LYS A O 1
ATOM 1484 N N . LEU A 1 181 ? -44.291 -22.693 66.862 1.00 81.00 181 LEU A N 1
ATOM 1485 C CA . LEU A 1 181 ? -45.671 -22.235 67.038 1.00 81.00 181 LEU A CA 1
ATOM 1486 C C . LEU A 1 181 ? -46.671 -23.398 66.960 1.00 81.00 181 LEU A C 1
ATOM 1488 O O . LEU A 1 181 ? -47.525 -23.524 67.835 1.00 81.00 181 LEU A O 1
ATOM 1492 N N . SER A 1 182 ? -46.547 -24.291 65.973 1.00 80.62 182 SER A N 1
ATOM 1493 C CA . SER A 1 182 ? -47.421 -25.466 65.853 1.00 80.62 182 SER A CA 1
ATOM 1494 C C . SER A 1 182 ? -47.182 -26.484 66.973 1.00 80.62 182 SER A C 1
ATOM 1496 O O . SER A 1 182 ? -48.129 -27.076 67.488 1.00 80.62 182 SER A O 1
ATOM 1498 N N . GLY A 1 183 ? -45.929 -26.664 67.390 1.00 67.75 183 GLY A N 1
ATOM 1499 C CA . GLY A 1 183 ? -45.511 -27.526 68.490 1.00 67.75 183 GLY A CA 1
ATOM 1500 C C . GLY A 1 183 ? -45.894 -26.975 69.861 1.00 67.75 183 GLY A C 1
ATOM 1501 O O . GLY A 1 183 ? -46.189 -27.759 70.750 1.00 67.75 183 GLY A O 1
ATOM 1502 N N . GLN A 1 184 ? -45.967 -25.652 70.039 1.00 59.47 184 GLN A N 1
ATOM 1503 C CA . GLN A 1 184 ? -46.564 -25.024 71.222 1.00 59.47 184 GLN A CA 1
ATOM 1504 C C . GLN A 1 184 ? -48.090 -25.140 71.218 1.00 59.47 184 GLN A C 1
ATOM 1506 O O . GLN A 1 184 ? -48.661 -25.426 72.266 1.00 59.47 184 GLN A O 1
ATOM 1511 N N . ALA A 1 185 ? -48.746 -25.010 70.060 1.00 51.22 185 ALA A N 1
ATOM 1512 C CA . ALA A 1 185 ? -50.179 -25.283 69.924 1.00 51.22 185 ALA A CA 1
ATOM 1513 C C . ALA A 1 185 ? -50.521 -26.769 70.161 1.00 51.22 185 ALA A C 1
ATOM 1515 O O . ALA A 1 185 ? -51.590 -27.084 70.672 1.00 51.22 185 ALA A O 1
ATOM 1516 N N . SER A 1 186 ? -49.589 -27.675 69.846 1.00 51.91 186 SER A N 1
ATOM 1517 C CA . SER A 1 186 ? -49.688 -29.120 70.108 1.00 51.91 186 SER A CA 1
ATOM 1518 C C . SER A 1 186 ? -49.038 -29.536 71.431 1.00 51.91 186 SER A C 1
ATOM 1520 O O . SER A 1 186 ? -49.054 -30.717 71.780 1.00 51.91 186 SER A O 1
ATOM 1522 N N . SER A 1 187 ? -48.440 -28.595 72.174 1.00 52.31 187 SER A N 1
ATOM 1523 C CA . SER A 1 187 ? -47.853 -28.876 73.476 1.00 52.31 187 SER A CA 1
ATOM 1524 C C . SER A 1 187 ? -49.016 -29.054 74.428 1.00 52.31 187 SER A C 1
ATOM 1526 O O . SER A 1 187 ? -49.530 -28.093 75.004 1.00 52.31 187 SER A O 1
ATOM 1528 N N . THR A 1 188 ? -49.420 -30.311 74.596 1.00 59.94 188 THR A N 1
ATOM 1529 C CA . THR A 1 188 ? -50.323 -30.747 75.657 1.00 59.94 188 THR A CA 1
ATOM 1530 C C . THR A 1 188 ? -49.926 -30.096 76.969 1.00 59.94 188 THR A C 1
ATOM 1532 O O . THR A 1 188 ? -50.792 -29.641 77.683 1.00 59.94 188 THR A O 1
ATOM 1535 N N . THR A 1 189 ? -48.641 -29.900 77.253 1.00 62.91 189 THR A N 1
ATOM 1536 C CA . THR A 1 189 ? -48.162 -29.202 78.451 1.00 62.91 189 THR A CA 1
ATOM 1537 C C . THR A 1 189 ? -48.564 -27.726 78.552 1.00 62.91 189 THR A C 1
ATOM 1539 O O . THR A 1 189 ? -48.889 -27.283 79.651 1.00 62.91 189 THR A O 1
ATOM 1542 N N . LEU A 1 190 ? -48.542 -26.946 77.464 1.00 67.12 190 LEU A N 1
ATOM 1543 C CA . LEU A 1 190 ? -49.038 -25.561 77.484 1.00 67.12 190 LEU A CA 1
ATOM 1544 C C . LEU A 1 190 ? -50.560 -25.526 77.534 1.00 67.12 190 LEU A C 1
ATOM 1546 O O . LEU A 1 190 ? -51.108 -24.792 78.348 1.00 67.12 190 LEU A O 1
ATOM 1550 N N . HIS A 1 191 ? -51.234 -26.355 76.736 1.00 70.62 191 HIS A N 1
ATOM 1551 C CA . HIS A 1 191 ? -52.691 -26.425 76.754 1.00 70.62 191 HIS A CA 1
ATOM 1552 C C . HIS A 1 191 ? -53.220 -26.883 78.122 1.00 70.62 191 HIS A C 1
ATOM 1554 O O . HIS A 1 191 ? -54.113 -26.238 78.659 1.00 70.62 191 HIS A O 1
ATOM 1560 N N . ILE A 1 192 ? -52.590 -27.896 78.729 1.00 72.88 192 ILE A N 1
ATOM 1561 C CA . ILE A 1 192 ? -52.852 -28.375 80.092 1.00 72.88 192 ILE A CA 1
ATOM 1562 C C . ILE A 1 192 ? -52.557 -27.268 81.095 1.00 72.88 192 ILE A C 1
ATOM 1564 O O . ILE A 1 192 ? -53.410 -27.004 81.918 1.00 72.88 192 ILE A O 1
ATOM 1568 N N . LYS A 1 193 ? -51.422 -26.555 81.036 1.00 79.56 193 LYS A N 1
ATOM 1569 C CA . LYS A 1 193 ? -51.161 -25.444 81.976 1.00 79.56 193 LYS A CA 1
ATOM 1570 C C . LYS A 1 193 ? -52.168 -24.304 81.838 1.00 79.56 193 LYS A C 1
ATOM 1572 O O . LYS A 1 193 ? -52.566 -23.733 82.848 1.00 79.56 193 LYS A O 1
ATOM 1577 N N . THR A 1 194 ? -52.585 -23.972 80.619 1.00 80.94 194 THR A N 1
ATOM 1578 C CA . THR A 1 194 ? -53.622 -22.967 80.362 1.00 80.94 194 THR A CA 1
ATOM 1579 C C . THR A 1 194 ? -54.992 -23.442 80.853 1.00 80.94 194 THR A C 1
ATOM 1581 O O . THR A 1 194 ? -55.707 -22.661 81.476 1.00 80.94 194 THR A O 1
ATOM 1584 N N . GLU A 1 195 ? -55.350 -24.711 80.643 1.00 81.25 195 GLU A N 1
ATOM 1585 C CA . GLU A 1 195 ? -56.573 -25.312 81.188 1.00 81.25 195 GLU A CA 1
ATOM 1586 C C . GLU A 1 195 ? -56.534 -25.442 82.714 1.00 81.25 195 GLU A C 1
ATOM 1588 O O . GLU A 1 195 ? -57.539 -25.182 83.360 1.00 81.25 195 GLU A O 1
ATOM 1593 N N . GLU A 1 196 ? -55.397 -25.800 83.308 1.00 83.69 196 GLU A N 1
ATOM 1594 C CA . GLU A 1 196 ? -55.178 -25.916 84.754 1.00 83.69 196 GLU A CA 1
ATOM 1595 C C . GLU A 1 196 ? -55.292 -24.541 85.417 1.00 83.69 196 GLU A C 1
ATOM 1597 O O . GLU A 1 196 ? -56.016 -24.394 86.394 1.00 83.69 196 GLU A O 1
ATOM 1602 N N . LEU A 1 197 ? -54.668 -23.504 84.842 1.00 87.19 197 LEU A N 1
ATOM 1603 C CA . LEU A 1 197 ? -54.861 -22.112 85.260 1.00 87.19 197 LEU A CA 1
ATOM 1604 C C . LEU A 1 197 ? -56.327 -21.694 85.122 1.00 87.19 197 LEU A C 1
ATOM 1606 O O . LEU A 1 197 ? -56.884 -21.092 86.035 1.00 87.19 197 LEU A O 1
ATOM 1610 N N . SER A 1 198 ? -56.978 -22.035 84.008 1.00 87.38 198 SER A N 1
ATOM 1611 C CA . SER A 1 198 ? -58.398 -21.742 83.798 1.00 87.38 198 SER A CA 1
ATOM 1612 C C . SER A 1 198 ? -59.291 -22.446 84.828 1.00 87.38 198 SER A C 1
ATOM 1614 O O . SER A 1 198 ? -60.201 -21.820 85.372 1.00 87.38 198 SER A O 1
ATOM 1616 N N . ARG A 1 199 ? -59.005 -23.713 85.157 1.00 89.62 199 ARG A N 1
ATOM 1617 C CA . ARG A 1 199 ? -59.683 -24.478 86.212 1.00 89.62 199 ARG A CA 1
ATOM 1618 C C . ARG A 1 199 ? -59.444 -23.858 87.580 1.00 89.62 199 ARG A C 1
ATOM 1620 O O . ARG A 1 199 ? -60.415 -23.590 88.271 1.00 89.62 199 ARG A O 1
ATOM 1627 N N . GLN A 1 200 ? -58.203 -23.526 87.926 1.00 92.44 200 GLN A N 1
ATOM 1628 C CA . GLN A 1 200 ? -57.873 -22.859 89.186 1.00 92.44 200 GLN A CA 1
ATOM 1629 C C . GLN A 1 200 ? -58.602 -21.520 89.332 1.00 92.44 200 GLN A C 1
ATOM 1631 O O . GLN A 1 200 ? -59.188 -21.262 90.380 1.00 92.44 200 GLN A O 1
ATOM 1636 N N . TYR A 1 201 ? -58.651 -20.692 88.283 1.00 91.12 201 TYR A N 1
ATOM 1637 C CA . TYR A 1 201 ? -59.437 -19.454 88.308 1.00 91.12 201 TYR A CA 1
ATOM 1638 C C . TYR A 1 201 ? -60.937 -19.723 88.459 1.00 91.12 201 TYR A C 1
ATOM 1640 O O . TYR A 1 201 ? -61.621 -19.017 89.201 1.00 91.12 201 TYR A O 1
ATOM 1648 N N . LYS A 1 202 ? -61.464 -20.748 87.782 1.00 93.56 202 LYS A N 1
ATOM 1649 C CA . LYS A 1 202 ? -62.871 -21.146 87.891 1.00 93.56 202 LYS A CA 1
ATOM 1650 C C . LYS A 1 202 ? -63.217 -21.651 89.295 1.00 93.56 202 LYS A C 1
ATOM 1652 O O . LYS A 1 202 ? -64.288 -21.315 89.797 1.00 93.56 202 LYS A O 1
ATOM 1657 N N . ASP A 1 203 ? -62.316 -22.391 89.928 1.00 91.81 203 ASP A N 1
ATOM 1658 C CA . ASP A 1 203 ? -62.473 -22.925 91.281 1.00 91.81 203 ASP A CA 1
ATOM 1659 C C . ASP A 1 203 ? -62.332 -21.830 92.343 1.00 91.81 203 ASP A C 1
ATOM 1661 O O . ASP A 1 203 ? -63.109 -21.777 93.292 1.00 91.81 203 ASP A O 1
ATOM 1665 N N . GLN A 1 204 ? -61.417 -20.877 92.160 1.00 91.94 204 GLN A N 1
ATOM 1666 C CA . GLN A 1 204 ? -61.351 -19.684 93.009 1.00 91.94 204 GLN A CA 1
ATOM 1667 C C . GLN A 1 204 ? -62.629 -18.844 92.891 1.00 91.94 204 GLN A C 1
ATOM 1669 O O . GLN A 1 204 ? -63.186 -18.418 93.902 1.00 91.94 204 GLN A O 1
ATOM 1674 N N . LEU A 1 205 ? -63.142 -18.644 91.672 1.00 93.06 205 LEU A N 1
ATOM 1675 C CA . LEU A 1 205 ? -64.410 -17.948 91.448 1.00 93.06 205 LEU A CA 1
ATOM 1676 C C . LEU A 1 205 ? -65.596 -18.690 92.070 1.00 93.06 205 LEU A C 1
ATOM 1678 O O . LEU A 1 205 ? -66.478 -18.044 92.636 1.00 93.06 205 LEU A O 1
ATOM 1682 N N . SER A 1 206 ? -65.645 -20.020 91.967 1.00 92.56 206 SER A N 1
ATOM 1683 C CA . SER A 1 206 ? -66.718 -20.822 92.557 1.00 92.56 206 SER A CA 1
ATOM 1684 C C . SER A 1 206 ? -66.645 -20.817 94.085 1.00 92.56 206 SER A C 1
ATOM 1686 O O . SER A 1 206 ? -67.677 -20.631 94.723 1.00 92.56 206 SER A O 1
ATOM 1688 N N . SER A 1 207 ? -65.444 -20.900 94.663 1.00 93.19 207 SER A N 1
ATOM 1689 C CA . SER A 1 207 ? -65.206 -20.783 96.103 1.00 93.19 207 SER A CA 1
ATOM 1690 C C . SER A 1 207 ? -65.648 -19.421 96.634 1.00 93.19 207 SER A C 1
ATOM 1692 O O . SER A 1 207 ? -66.391 -19.359 97.608 1.00 93.19 207 SER A O 1
ATOM 1694 N N . ILE A 1 208 ? -65.255 -18.326 95.973 1.00 93.31 208 ILE A N 1
ATOM 1695 C CA . ILE A 1 208 ? -65.673 -16.971 96.363 1.00 93.31 208 ILE A CA 1
ATOM 1696 C C . ILE A 1 208 ? -67.192 -16.825 96.236 1.00 93.31 208 ILE A C 1
ATOM 1698 O O . ILE A 1 208 ? -67.831 -16.264 97.123 1.00 93.31 208 ILE A O 1
ATOM 1702 N N . ARG A 1 209 ? -67.799 -17.339 95.157 1.00 91.94 209 ARG A N 1
ATOM 1703 C CA . ARG A 1 209 ? -69.263 -17.337 95.006 1.00 91.94 209 ARG A CA 1
ATOM 1704 C C . ARG A 1 209 ? -69.941 -18.107 96.133 1.00 91.94 209 ARG A C 1
ATOM 1706 O O . ARG A 1 209 ? -70.849 -17.567 96.747 1.00 91.94 209 ARG A O 1
ATOM 1713 N N . GLN A 1 210 ? -69.470 -19.311 96.444 1.00 92.12 210 GLN A N 1
ATOM 1714 C CA . GLN A 1 210 ? -70.029 -20.138 97.508 1.00 92.12 210 GLN A CA 1
ATOM 1715 C C . GLN A 1 210 ? -69.881 -19.477 98.881 1.00 92.12 210 GLN A C 1
ATOM 1717 O O . GLN A 1 210 ? -70.819 -19.508 99.671 1.00 92.12 210 GLN A O 1
ATOM 1722 N N . GLU A 1 211 ? -68.738 -18.857 99.172 1.00 91.44 211 GLU A N 1
ATOM 1723 C CA . GLU A 1 211 ? -68.521 -18.114 100.414 1.00 91.44 211 GLU A CA 1
ATOM 1724 C C . GLU A 1 211 ? -69.482 -16.923 100.520 1.00 91.44 211 GLU A C 1
ATOM 1726 O O . GLU A 1 211 ? -70.115 -16.720 101.557 1.00 91.44 211 GLU A O 1
ATOM 1731 N N . LYS A 1 212 ? -69.665 -16.172 99.426 1.00 93.19 212 LYS A N 1
ATOM 1732 C CA . LYS A 1 212 ? -70.633 -15.069 99.374 1.00 93.19 212 LYS A CA 1
ATOM 1733 C C . LYS A 1 212 ? -72.068 -15.566 99.502 1.00 93.19 212 LYS A C 1
ATOM 1735 O O . LYS A 1 212 ? -72.840 -14.944 100.222 1.00 93.19 212 LYS A O 1
ATOM 1740 N N . ASP A 1 213 ? -72.420 -16.689 98.888 1.00 92.75 213 ASP A N 1
ATOM 1741 C CA . ASP A 1 213 ? -73.745 -17.298 99.012 1.00 92.75 213 ASP A CA 1
ATOM 1742 C C . ASP A 1 213 ? -74.006 -17.809 100.436 1.00 92.75 213 ASP A C 1
ATOM 1744 O O . ASP A 1 213 ? -75.102 -17.620 100.964 1.00 92.75 213 ASP A O 1
ATOM 1748 N N . GLN A 1 214 ? -73.003 -18.397 101.097 1.00 91.31 214 GLN A N 1
ATOM 1749 C CA . GLN A 1 214 ? -73.086 -18.775 102.511 1.00 91.31 214 GLN A CA 1
ATOM 1750 C C . GLN A 1 214 ? -73.268 -17.548 103.403 1.00 91.31 214 GLN A C 1
ATOM 1752 O O . GLN A 1 214 ? -74.096 -17.573 104.311 1.00 91.31 214 GLN A O 1
ATOM 1757 N N . GLU A 1 215 ? -72.545 -16.462 103.141 1.00 91.38 215 GLU A N 1
ATOM 1758 C CA . GLU A 1 215 ? -72.705 -15.217 103.887 1.00 91.38 215 GLU A CA 1
ATOM 1759 C C . GLU A 1 215 ? -74.087 -14.596 103.649 1.00 91.38 215 GLU A C 1
ATOM 1761 O O . GLU A 1 215 ? -74.762 -14.204 104.598 1.00 91.38 215 GLU A O 1
ATOM 1766 N N . ILE A 1 216 ? -74.586 -14.616 102.409 1.00 91.12 216 ILE A N 1
ATOM 1767 C CA . ILE A 1 216 ? -75.964 -14.225 102.088 1.00 91.12 216 ILE A CA 1
ATOM 1768 C C . ILE A 1 216 ? -76.960 -15.100 102.858 1.00 91.12 216 ILE A C 1
ATOM 1770 O O . ILE A 1 216 ? -77.931 -14.573 103.399 1.00 91.12 216 ILE A O 1
ATOM 1774 N N . GLN A 1 217 ? -76.751 -16.416 102.942 1.00 89.62 217 GLN A N 1
ATOM 1775 C CA . GLN A 1 217 ? -77.613 -17.308 103.724 1.00 89.62 217 GLN A CA 1
ATOM 1776 C C . GLN A 1 217 ? -77.554 -17.004 105.225 1.00 89.62 217 GLN A C 1
ATOM 1778 O O . GLN A 1 217 ? -78.602 -16.978 105.873 1.00 89.62 217 GLN A O 1
ATOM 1783 N N . ARG A 1 218 ? -76.371 -16.730 105.787 1.00 89.50 218 ARG A N 1
ATOM 1784 C CA . ARG A 1 218 ? -76.212 -16.324 107.193 1.00 89.50 218 ARG A CA 1
ATOM 1785 C C . ARG A 1 218 ? -76.936 -15.014 107.473 1.00 89.50 218 ARG A C 1
ATOM 1787 O O . ARG A 1 218 ? -77.748 -14.970 108.395 1.00 89.50 218 ARG A O 1
ATOM 1794 N N . LEU A 1 219 ? -76.722 -13.996 106.640 1.00 90.94 219 LEU A N 1
ATOM 1795 C CA . LEU A 1 219 ? -77.398 -12.703 106.735 1.00 90.94 219 LEU A CA 1
ATOM 1796 C C . LEU A 1 219 ? -78.915 -12.855 106.586 1.00 90.94 219 LEU A C 1
ATOM 1798 O O . LEU A 1 219 ? -79.662 -12.296 107.381 1.00 90.94 219 LEU A O 1
ATOM 1802 N N . ARG A 1 220 ? -79.395 -13.670 105.636 1.00 89.50 220 ARG A N 1
ATOM 1803 C CA . ARG A 1 220 ? -80.827 -13.992 105.501 1.00 89.50 220 ARG A CA 1
ATOM 1804 C C . ARG A 1 220 ? -81.375 -14.662 106.755 1.00 89.50 220 ARG A C 1
ATOM 1806 O O . ARG A 1 220 ? -82.417 -14.245 107.238 1.00 89.50 220 ARG A O 1
ATOM 1813 N N . THR A 1 221 ? -80.667 -15.641 107.312 1.00 86.94 221 THR A N 1
ATOM 1814 C CA . THR A 1 221 ? -81.073 -16.333 108.548 1.00 86.94 221 THR A CA 1
ATOM 1815 C C . THR A 1 221 ? -81.116 -15.368 109.734 1.00 86.94 221 THR A C 1
ATOM 1817 O O . THR A 1 221 ? -82.033 -15.431 110.550 1.00 86.94 221 THR A O 1
ATOM 1820 N N . GLN A 1 222 ? -80.156 -14.444 109.819 1.00 87.31 222 GLN A N 1
ATOM 1821 C CA . GLN A 1 222 ? -80.118 -13.397 110.836 1.00 87.31 222 GLN A CA 1
ATOM 1822 C C . GLN A 1 222 ? -81.284 -12.413 110.671 1.00 87.31 222 GLN A C 1
ATOM 1824 O O . GLN A 1 222 ? -81.961 -12.113 111.650 1.00 87.31 222 GLN A O 1
ATOM 1829 N N . ILE A 1 223 ? -81.587 -11.988 109.440 1.00 86.06 223 ILE A N 1
ATOM 1830 C CA . ILE A 1 223 ? -82.767 -11.170 109.122 1.00 86.06 223 ILE A CA 1
ATOM 1831 C C . ILE A 1 223 ? -84.053 -11.911 109.496 1.00 86.06 223 ILE A C 1
ATOM 1833 O O . ILE A 1 223 ? -84.932 -11.307 110.102 1.00 86.06 223 ILE A O 1
ATOM 1837 N N . THR A 1 224 ? -84.169 -13.208 109.194 1.00 82.06 224 THR A N 1
ATOM 1838 C CA . THR A 1 224 ? -85.335 -14.015 109.578 1.00 82.06 224 THR A CA 1
ATOM 1839 C C . THR A 1 224 ? -85.474 -14.103 111.096 1.00 82.06 224 THR A C 1
ATOM 1841 O O . THR A 1 224 ? -86.576 -13.899 111.589 1.00 82.06 224 THR A O 1
ATOM 1844 N N . ARG A 1 225 ? -84.382 -14.321 111.849 1.00 83.12 225 ARG A N 1
ATOM 1845 C CA . ARG A 1 225 ? -84.410 -14.299 113.326 1.00 83.12 225 ARG A CA 1
ATOM 1846 C C . ARG A 1 225 ? -84.892 -12.957 113.865 1.00 83.12 225 ARG A C 1
ATOM 1848 O O . ARG A 1 225 ? -85.834 -12.932 114.651 1.00 83.12 225 ARG A O 1
ATOM 1855 N N . ILE A 1 226 ? -84.319 -11.858 113.375 1.00 81.75 226 ILE A N 1
ATOM 1856 C CA . ILE A 1 226 ? -84.727 -10.501 113.761 1.00 81.75 226 ILE A CA 1
ATOM 1857 C C . ILE A 1 226 ? -86.202 -10.269 113.411 1.00 81.75 226 ILE A C 1
ATOM 1859 O O . ILE A 1 226 ? -86.955 -9.760 114.230 1.00 81.75 226 ILE A O 1
ATOM 1863 N N . GLN A 1 227 ? -86.663 -10.672 112.225 1.00 77.38 227 GLN A N 1
ATOM 1864 C CA . GLN A 1 227 ? -88.074 -10.552 111.847 1.00 77.38 227 GLN A CA 1
ATOM 1865 C C . GLN A 1 227 ? -89.000 -11.398 112.727 1.00 77.38 227 GLN A C 1
ATOM 1867 O O . GLN A 1 227 ? -90.100 -10.938 113.036 1.00 77.38 227 GLN A O 1
ATOM 1872 N N . THR A 1 228 ? -88.593 -12.601 113.146 1.00 73.12 228 THR A N 1
ATOM 1873 C CA . THR A 1 228 ? -89.383 -13.431 114.069 1.00 73.12 228 THR A CA 1
ATOM 1874 C C . THR A 1 228 ? -89.403 -12.866 115.486 1.00 73.12 228 THR A C 1
ATOM 1876 O O . THR A 1 228 ? -90.465 -12.864 116.099 1.00 73.12 228 THR A O 1
ATOM 1879 N N . GLU A 1 229 ? -88.290 -12.319 115.981 1.00 71.69 229 GLU A N 1
ATOM 1880 C CA . GLU A 1 229 ? -88.223 -11.619 117.273 1.00 71.69 229 GLU A CA 1
ATOM 1881 C C . GLU A 1 229 ? -89.102 -10.363 117.245 1.00 71.69 229 GLU A C 1
ATOM 1883 O O . GLU A 1 229 ? -89.978 -10.202 118.091 1.00 71.69 229 GLU A O 1
ATOM 1888 N N . VAL A 1 230 ? -88.989 -9.545 116.194 1.00 64.75 230 VAL A N 1
ATOM 1889 C CA . VAL A 1 230 ? -89.821 -8.350 115.993 1.00 64.75 230 VAL A CA 1
ATOM 1890 C C . VAL A 1 230 ? -91.300 -8.705 115.828 1.00 64.75 230 VAL A C 1
ATOM 1892 O O . VAL A 1 230 ? -92.151 -7.992 116.350 1.00 64.75 230 VAL A O 1
ATOM 1895 N N . SER A 1 231 ? -91.645 -9.791 115.129 1.00 62.53 231 SER A N 1
ATOM 1896 C CA . SER A 1 231 ? -93.047 -10.223 114.993 1.00 62.53 231 SER A CA 1
ATOM 1897 C C . SER A 1 231 ? -93.602 -10.792 116.302 1.00 62.53 231 SER A C 1
ATOM 1899 O O . SER A 1 231 ? -94.763 -10.550 116.629 1.00 62.53 231 SER A O 1
ATOM 1901 N N . SER A 1 232 ? -92.776 -11.499 117.079 1.00 56.97 232 SER A N 1
ATOM 1902 C CA . SER A 1 232 ? -93.130 -12.024 118.401 1.00 56.97 232 SER A CA 1
ATOM 1903 C C . SER A 1 232 ? -93.364 -10.891 119.408 1.00 56.97 232 SER A C 1
ATOM 1905 O O . SER A 1 232 ? -94.406 -10.860 120.062 1.00 56.97 232 SER A O 1
ATOM 1907 N N . GLU A 1 233 ? -92.461 -9.910 119.479 1.00 57.75 233 GLU A N 1
ATOM 1908 C CA . GLU A 1 233 ? -92.554 -8.770 120.403 1.00 57.75 233 GLU A CA 1
ATOM 1909 C C . GLU A 1 233 ? -93.620 -7.739 119.998 1.00 57.75 233 GLU A C 1
ATOM 1911 O O . GLU A 1 233 ? -94.317 -7.201 120.861 1.00 57.75 233 GLU A O 1
ATOM 1916 N N . LYS A 1 234 ? -93.819 -7.484 118.695 1.00 58.44 234 LYS A N 1
ATOM 1917 C CA . LYS A 1 234 ? -94.875 -6.565 118.233 1.00 58.44 234 LYS A CA 1
ATOM 1918 C C . LYS A 1 234 ? -96.276 -7.134 118.409 1.00 58.44 234 LYS A C 1
ATOM 1920 O O . LYS A 1 234 ? -97.184 -6.366 118.687 1.00 58.44 234 LYS A O 1
ATOM 1925 N N . SER A 1 235 ? -96.477 -8.451 118.318 1.00 56.91 235 SER A N 1
ATOM 1926 C CA . SER A 1 235 ? -97.828 -9.031 118.411 1.00 56.91 235 SER A CA 1
ATOM 1927 C C . SER A 1 235 ? -98.518 -8.794 119.767 1.00 56.91 235 SER A C 1
ATOM 1929 O O . SER A 1 235 ? -99.735 -8.598 119.812 1.00 56.91 235 SER A O 1
ATOM 1931 N N . SER A 1 236 ? -97.757 -8.757 120.867 1.00 56.34 236 SER A N 1
ATOM 1932 C CA . SER A 1 236 ? -98.279 -8.498 122.217 1.00 56.34 236 SER A CA 1
ATOM 1933 C C . SER A 1 236 ? -98.328 -7.000 122.548 1.00 56.34 236 SER A C 1
ATOM 1935 O O . SER A 1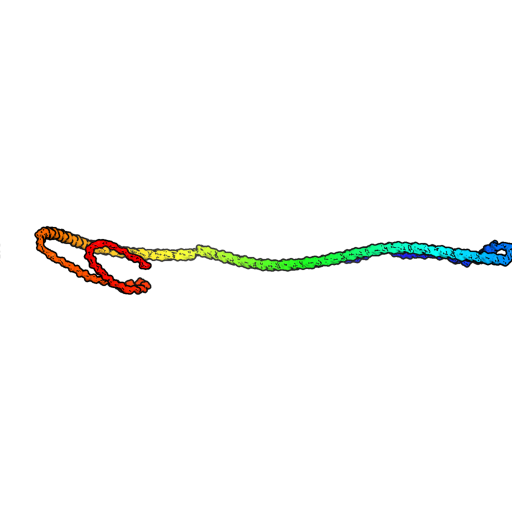 236 ? -99.291 -6.532 123.161 1.00 56.34 236 SER A O 1
ATOM 1937 N N . SER A 1 237 ? -97.332 -6.239 122.084 1.00 61.25 237 SER A N 1
ATOM 1938 C CA . SER A 1 237 ? -97.211 -4.787 122.262 1.00 61.25 237 SER A CA 1
ATOM 1939 C C . SER A 1 237 ? -98.245 -3.994 121.445 1.00 61.25 237 SER A C 1
ATOM 1941 O O . SER A 1 237 ? -98.943 -3.140 121.998 1.00 61.25 237 SER A O 1
ATOM 1943 N N . ASP A 1 238 ? -98.442 -4.327 120.162 1.00 66.06 238 ASP A N 1
ATOM 1944 C CA . ASP A 1 238 ? -99.390 -3.624 119.284 1.00 66.06 238 ASP A CA 1
ATOM 1945 C C . ASP A 1 238 ? -100.840 -3.849 119.715 1.00 66.06 238 ASP A C 1
ATOM 1947 O O . ASP A 1 238 ? -101.638 -2.920 119.659 1.00 66.06 238 ASP A O 1
ATOM 1951 N N . ARG A 1 239 ? -101.205 -5.038 120.217 1.00 68.19 239 ARG A N 1
ATOM 1952 C CA . ARG A 1 239 ? -102.573 -5.303 120.707 1.00 68.19 239 ARG A CA 1
ATOM 1953 C C . ARG A 1 239 ? -102.925 -4.413 121.907 1.00 68.19 239 ARG A C 1
ATOM 1955 O O . ARG A 1 239 ? -104.042 -3.909 121.997 1.00 68.19 239 ARG A O 1
ATOM 1962 N N . SER A 1 240 ? -101.962 -4.212 122.807 1.00 69.75 240 SER A N 1
ATOM 1963 C CA . SER A 1 240 ? -102.070 -3.347 123.989 1.00 69.75 240 SER A CA 1
ATOM 1964 C C . SER A 1 240 ? -102.175 -1.867 123.603 1.00 69.75 240 SER A C 1
ATOM 1966 O O . SER A 1 240 ? -103.093 -1.165 124.038 1.00 69.75 240 SER A O 1
ATOM 1968 N N . LEU A 1 241 ? -101.284 -1.403 122.722 1.00 76.19 241 LEU A N 1
ATOM 1969 C CA . LEU A 1 241 ? -101.285 -0.023 122.238 1.00 76.19 241 LEU A CA 1
ATOM 1970 C C . LEU A 1 241 ? -102.539 0.292 121.417 1.00 76.19 241 LEU A C 1
ATOM 1972 O O . LEU A 1 241 ? -103.132 1.353 121.592 1.00 76.19 241 LEU A O 1
ATOM 1976 N N . GLN A 1 242 ? -102.998 -0.640 120.581 1.00 78.62 242 GLN A N 1
ATOM 1977 C CA . GLN A 1 242 ? -104.195 -0.469 119.765 1.00 78.62 242 GLN A CA 1
ATOM 1978 C C . GLN A 1 242 ? -105.463 -0.356 120.620 1.00 78.62 242 GLN A C 1
ATOM 1980 O O . GLN A 1 242 ? -106.280 0.522 120.353 1.00 78.62 242 GLN A O 1
ATOM 1985 N N . LEU A 1 243 ? -105.587 -1.151 121.692 1.00 75.38 243 LEU A N 1
ATOM 1986 C CA . LEU A 1 243 ? -106.677 -1.022 122.667 1.00 75.38 243 LEU A CA 1
ATOM 1987 C C . LEU A 1 243 ? -106.660 0.345 123.371 1.00 75.38 243 LEU A C 1
ATOM 1989 O O . LEU A 1 243 ? -107.707 0.987 123.490 1.00 75.38 243 LEU A O 1
ATOM 1993 N N . LYS A 1 244 ? -105.475 0.830 123.770 1.00 81.06 244 LYS A N 1
ATOM 1994 C CA . LYS A 1 244 ? -105.314 2.145 124.411 1.00 81.06 244 LYS A CA 1
ATOM 1995 C C . LYS A 1 244 ? -105.649 3.305 123.472 1.00 81.06 244 LYS A C 1
ATOM 1997 O O . LYS A 1 244 ? -106.261 4.282 123.896 1.00 81.06 244 LYS A O 1
ATOM 2002 N N . ILE A 1 245 ? -105.286 3.192 122.195 1.00 82.38 245 ILE A N 1
ATOM 2003 C CA . ILE A 1 245 ? -105.627 4.180 121.164 1.00 82.38 245 ILE A CA 1
ATOM 2004 C C . ILE A 1 245 ? -107.145 4.234 120.957 1.00 82.38 245 ILE A C 1
ATOM 2006 O O . ILE A 1 245 ? -107.710 5.326 120.950 1.00 82.38 245 ILE A O 1
ATOM 2010 N N . SER A 1 246 ? -107.824 3.086 120.852 1.00 81.19 246 SER A N 1
ATOM 2011 C CA . SER A 1 246 ? -109.290 3.056 120.735 1.00 81.19 246 SER A CA 1
ATOM 2012 C C . SER A 1 246 ? -110.007 3.623 121.967 1.00 81.19 246 SER A C 1
ATOM 2014 O O . SER A 1 246 ? -110.999 4.331 121.818 1.00 81.19 246 SER A O 1
ATOM 2016 N N . GLU A 1 247 ? -109.486 3.388 123.175 1.00 83.06 247 GLU A N 1
ATOM 2017 C CA . GLU A 1 247 ? -110.016 3.970 124.416 1.00 83.06 247 GLU A CA 1
ATOM 2018 C C . GLU A 1 247 ? -109.880 5.504 124.427 1.00 83.06 247 GLU A C 1
ATOM 2020 O O . GLU A 1 247 ? -110.843 6.219 124.711 1.00 83.06 247 GLU A O 1
ATOM 2025 N N . LEU A 1 248 ? -108.702 6.025 124.065 1.00 83.25 248 LEU A N 1
ATOM 2026 C CA . LEU A 1 248 ? -108.447 7.467 124.005 1.00 83.25 248 LEU A CA 1
ATOM 2027 C C . LEU A 1 248 ? -109.298 8.167 122.938 1.00 83.25 248 LEU A C 1
ATOM 2029 O O . LEU A 1 248 ? -109.782 9.271 123.185 1.00 83.25 248 LEU A O 1
ATOM 2033 N N . LEU A 1 249 ? -109.519 7.533 121.782 1.00 81.25 249 LEU A N 1
ATOM 2034 C CA . LEU A 1 249 ? -110.406 8.062 120.743 1.00 81.25 249 LEU A CA 1
ATOM 2035 C C . LEU A 1 249 ? -111.863 8.136 121.220 1.00 81.25 249 LEU A C 1
ATOM 2037 O O . LEU A 1 249 ? -112.491 9.177 121.044 1.00 81.25 249 LEU A O 1
ATOM 2041 N N . ALA A 1 250 ? -112.369 7.103 121.903 1.00 80.00 250 ALA A N 1
ATOM 2042 C CA . ALA A 1 250 ? -113.720 7.115 122.471 1.00 80.00 250 ALA A CA 1
ATOM 2043 C C . ALA A 1 250 ? -113.888 8.201 123.552 1.00 80.00 250 ALA A C 1
ATOM 2045 O O . ALA A 1 250 ? -114.896 8.909 123.583 1.00 80.00 250 ALA A O 1
ATOM 2046 N N . MET A 1 251 ? -112.879 8.395 124.409 1.00 82.00 251 MET A N 1
ATOM 2047 C CA . MET A 1 251 ? -112.882 9.479 125.397 1.00 82.00 251 MET A CA 1
ATOM 2048 C C . MET A 1 251 ? -112.848 10.869 124.750 1.00 82.00 251 MET A C 1
ATOM 2050 O O . MET A 1 251 ? -113.493 11.795 125.249 1.00 82.00 251 MET A O 1
ATOM 2054 N N . LEU A 1 252 ? -112.094 11.041 123.660 1.00 81.56 252 LEU A N 1
ATOM 2055 C CA . LEU A 1 252 ? -112.044 12.302 122.919 1.00 81.56 252 LEU A CA 1
ATOM 2056 C C . LEU A 1 252 ? -113.368 12.598 122.214 1.00 81.56 252 LEU A C 1
ATOM 2058 O O . LEU A 1 252 ? -113.841 13.727 122.289 1.00 81.56 252 LEU A O 1
ATOM 2062 N N . GLU A 1 253 ? -114.001 11.602 121.601 1.00 83.31 253 GLU A N 1
ATOM 2063 C CA . GLU A 1 253 ? -115.318 11.745 120.973 1.00 83.31 253 GLU A CA 1
ATOM 2064 C C . GLU A 1 253 ? -116.404 12.092 122.007 1.00 83.31 253 GLU A C 1
ATOM 2066 O O . GLU A 1 253 ? -117.206 13.010 121.810 1.00 83.31 253 GLU A O 1
ATOM 2071 N N . GLN A 1 254 ? -116.373 11.450 123.178 1.00 83.88 254 GLN A N 1
ATOM 2072 C CA . GLN A 1 254 ? -117.257 11.786 124.294 1.00 83.88 254 GLN A CA 1
ATOM 2073 C C . GLN A 1 254 ? -117.034 13.221 124.799 1.00 83.88 254 GLN A C 1
ATOM 2075 O O . GLN A 1 254 ? -117.999 13.933 125.081 1.00 83.88 254 GLN A O 1
ATOM 2080 N N . ARG A 1 255 ? -115.777 13.675 124.894 1.00 83.50 255 ARG A N 1
ATOM 2081 C CA . ARG A 1 255 ? -115.466 15.072 125.238 1.00 83.50 255 ARG A CA 1
ATOM 2082 C C . ARG A 1 255 ? -115.933 16.041 124.157 1.00 83.50 255 ARG A C 1
ATOM 2084 O O . ARG A 1 255 ? -116.493 17.080 124.487 1.00 83.50 255 ARG A O 1
ATOM 2091 N N . GLN A 1 256 ? -115.760 15.701 122.884 1.00 84.19 256 GLN A N 1
ATOM 2092 C CA . GLN A 1 256 ? -116.181 16.552 121.776 1.00 84.19 256 GLN A CA 1
ATOM 2093 C C . GLN A 1 256 ? -117.704 16.727 121.750 1.00 84.19 256 GLN A C 1
ATOM 2095 O O . GLN A 1 256 ? -118.177 17.845 121.589 1.00 84.19 256 GLN A O 1
ATOM 2100 N N . THR A 1 257 ? -118.476 15.664 122.000 1.00 78.56 257 THR A N 1
ATOM 2101 C CA . THR A 1 257 ? -119.948 15.744 122.085 1.00 78.56 257 THR A CA 1
ATOM 2102 C C . THR A 1 257 ? -120.441 16.532 123.304 1.00 78.56 257 THR A C 1
ATOM 2104 O O . THR A 1 257 ? -121.485 17.186 123.241 1.00 78.56 257 THR A O 1
ATOM 2107 N N . THR A 1 258 ? -119.694 16.525 124.415 1.00 79.88 258 THR A N 1
ATOM 2108 C CA . THR A 1 258 ? -119.998 17.399 125.563 1.00 79.88 258 THR A CA 1
ATOM 2109 C C . THR A 1 258 ? -119.682 18.857 125.258 1.00 79.88 258 THR A C 1
ATOM 2111 O O . THR A 1 258 ? -120.491 19.722 125.588 1.00 79.88 258 THR A O 1
ATOM 2114 N N . ILE A 1 259 ? -118.559 19.125 124.588 1.00 81.62 259 ILE A N 1
ATOM 2115 C CA . ILE A 1 259 ? -118.167 20.472 124.164 1.00 81.62 259 ILE A CA 1
ATOM 2116 C C . ILE A 1 259 ? -119.205 21.052 123.201 1.00 81.62 259 ILE A C 1
ATOM 2118 O O . ILE A 1 259 ? -119.709 22.138 123.460 1.00 81.62 259 ILE A O 1
ATOM 2122 N N . THR A 1 260 ? -119.616 20.325 122.159 1.00 79.75 260 THR A N 1
ATOM 2123 C CA . THR A 1 260 ? -120.612 20.833 121.197 1.00 79.75 260 THR A CA 1
ATOM 2124 C C . THR A 1 260 ? -121.961 21.117 121.858 1.00 79.75 260 THR A C 1
ATOM 2126 O O . THR A 1 260 ? -122.602 22.123 121.563 1.00 79.75 260 THR A O 1
ATOM 2129 N N . ARG A 1 261 ? -122.381 20.281 122.817 1.00 79.50 261 ARG A N 1
ATOM 2130 C CA . ARG A 1 261 ? -123.612 20.506 123.589 1.00 79.50 261 ARG A CA 1
ATOM 2131 C C . ARG A 1 261 ? -123.523 21.763 124.462 1.00 79.50 261 ARG A C 1
ATOM 2133 O O . ARG A 1 261 ? -124.492 22.515 124.545 1.00 79.50 261 ARG A O 1
ATOM 2140 N N . GLN A 1 262 ? -122.373 21.992 125.094 1.00 78.69 262 GLN A N 1
ATOM 2141 C CA . GLN A 1 262 ? -122.116 23.198 125.884 1.00 78.69 262 GLN A CA 1
ATOM 2142 C C . GLN A 1 262 ? -122.032 24.448 125.001 1.00 78.69 262 GLN A C 1
ATOM 2144 O O . GLN A 1 262 ? -122.589 25.482 125.359 1.00 78.69 262 GLN A O 1
ATOM 2149 N N . GLU A 1 263 ? -121.403 24.362 123.830 1.00 78.12 263 GLU A N 1
ATOM 2150 C CA . GLU A 1 263 ? -121.332 25.461 122.863 1.00 78.12 263 GLU A CA 1
ATOM 2151 C C . GLU A 1 263 ? -122.725 25.874 122.367 1.00 78.12 263 GLU A C 1
ATOM 2153 O O . GLU A 1 263 ? -123.019 27.067 122.296 1.00 78.12 263 GLU A O 1
ATOM 2158 N N . GLU A 1 264 ? -123.627 24.927 122.097 1.00 75.81 264 GLU A N 1
ATOM 2159 C CA . GLU A 1 264 ? -125.018 25.226 121.723 1.00 75.81 264 GLU A CA 1
ATOM 2160 C C . GLU A 1 264 ? -125.831 25.860 122.866 1.00 75.81 264 GLU A C 1
ATOM 2162 O O . GLU A 1 264 ? -126.694 26.713 122.633 1.00 75.81 264 GLU A O 1
ATOM 2167 N N . GLU A 1 265 ? -125.560 25.478 124.115 1.00 74.31 265 GLU A N 1
ATOM 2168 C CA . GLU A 1 265 ? -126.194 26.055 125.303 1.00 74.31 265 GLU A CA 1
ATOM 2169 C C . GLU A 1 265 ? -125.701 27.486 125.570 1.00 74.31 265 GLU A C 1
ATOM 2171 O O . GLU A 1 265 ? -126.511 28.388 125.796 1.00 74.31 265 GLU A O 1
ATOM 2176 N N . ILE A 1 266 ? -124.397 27.729 125.407 1.00 72.44 266 ILE A N 1
ATOM 2177 C CA . ILE A 1 266 ? -123.789 29.067 125.442 1.00 72.44 266 ILE A CA 1
ATOM 2178 C C . ILE A 1 266 ? -124.356 29.943 124.320 1.00 72.44 266 ILE A C 1
ATOM 2180 O O . ILE A 1 266 ? -124.705 31.101 124.555 1.00 72.44 266 ILE A O 1
ATOM 2184 N N . LYS A 1 267 ? -124.521 29.394 123.112 1.00 72.94 267 LYS A N 1
ATOM 2185 C CA . LYS A 1 267 ? -125.073 30.129 121.967 1.00 72.94 267 LYS A CA 1
ATOM 2186 C C . LYS A 1 267 ? -126.534 30.539 122.192 1.00 72.94 267 LYS A C 1
ATOM 2188 O O . LYS A 1 267 ? -126.906 31.646 121.809 1.00 72.94 267 LYS A O 1
ATOM 2193 N N . ARG A 1 268 ? -127.341 29.712 122.875 1.00 68.69 268 ARG A N 1
ATOM 2194 C CA . ARG A 1 268 ? -128.705 30.078 123.315 1.00 68.69 268 ARG A CA 1
ATOM 2195 C C . ARG A 1 268 ? -128.710 31.127 124.427 1.00 68.69 268 ARG A C 1
ATOM 2197 O O . ARG A 1 268 ? -129.522 32.047 124.384 1.00 68.69 268 ARG A O 1
ATOM 2204 N N . LEU A 1 269 ? -127.801 31.023 125.395 1.00 58.88 269 LEU A N 1
ATOM 2205 C CA . LEU A 1 269 ? -127.694 31.974 126.508 1.00 58.88 269 LEU A CA 1
ATOM 2206 C C . LEU A 1 269 ? -127.205 33.361 126.060 1.00 58.88 269 LEU A C 1
ATOM 2208 O O . LEU A 1 269 ? -127.625 34.372 126.623 1.00 58.88 269 LEU A O 1
ATOM 2212 N N . MET A 1 270 ? -126.375 33.434 125.016 1.00 57.66 270 MET A N 1
ATOM 2213 C CA . MET A 1 270 ? -125.893 34.702 124.461 1.00 57.66 270 MET A CA 1
ATOM 2214 C C . MET A 1 270 ? -126.949 35.497 123.681 1.00 57.66 270 MET A C 1
ATOM 2216 O O . MET A 1 270 ? -126.789 36.703 123.516 1.00 57.66 270 MET A O 1
ATOM 2220 N N . GLN A 1 271 ? -128.046 34.875 123.240 1.00 58.47 271 GLN A N 1
ATOM 2221 C CA . GLN A 1 271 ? -129.098 35.557 122.476 1.00 58.47 271 GLN A CA 1
ATOM 2222 C C . GLN A 1 271 ? -130.074 36.368 123.358 1.00 58.47 271 GLN A C 1
ATOM 2224 O O . GLN A 1 271 ? -130.927 37.074 122.829 1.00 58.47 271 GLN A O 1
ATOM 2229 N N . GLY A 1 272 ? -129.941 36.306 124.692 1.00 52.19 272 GLY A N 1
ATOM 2230 C CA . GLY A 1 272 ? -130.855 36.951 125.647 1.00 52.19 272 GLY A CA 1
ATOM 2231 C C . GLY A 1 272 ? -130.242 38.001 126.581 1.00 52.19 272 GLY A C 1
ATOM 2232 O O . GLY A 1 272 ? -130.962 38.529 127.426 1.00 52.19 272 GLY A O 1
ATOM 2233 N N . LYS A 1 273 ? -128.943 38.318 126.483 1.00 49.38 273 LYS A N 1
ATOM 2234 C CA . LYS A 1 273 ? -128.276 39.221 127.440 1.00 49.38 273 LYS A CA 1
ATOM 2235 C C . LYS A 1 273 ? -127.512 40.349 126.745 1.00 49.38 273 LYS A C 1
ATOM 2237 O O . LYS A 1 273 ? -126.304 40.297 126.535 1.00 49.38 273 LYS A O 1
ATOM 2242 N N . ASN A 1 274 ? -128.311 41.349 126.388 1.00 35.00 274 ASN A N 1
ATOM 2243 C CA . ASN A 1 274 ? -127.947 42.735 126.126 1.00 35.00 274 ASN A CA 1
ATOM 2244 C C . ASN A 1 274 ? -127.079 43.360 127.240 1.00 35.00 274 ASN A C 1
ATOM 2246 O O . ASN A 1 274 ? -127.166 42.972 128.404 1.00 35.00 274 ASN A O 1
ATOM 2250 N N . ASP A 1 275 ? -126.351 44.403 126.827 1.00 29.97 275 ASP A N 1
ATOM 2251 C CA . ASP A 1 275 ? -125.805 45.524 127.606 1.00 29.97 275 ASP A CA 1
ATOM 2252 C C . ASP A 1 275 ? -124.586 45.276 128.513 1.00 29.97 275 ASP A C 1
ATOM 2254 O O . ASP A 1 275 ? -124.693 45.113 129.723 1.00 29.97 275 ASP A O 1
ATOM 2258 N N . SER A 1 276 ? -123.37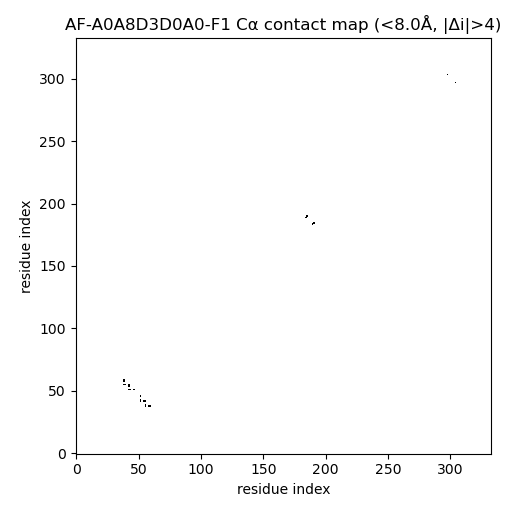9 45.362 127.939 1.00 29.05 276 SER A N 1
ATOM 2259 C CA . SER A 1 276 ? -122.391 46.411 128.271 1.00 29.05 276 SER A CA 1
ATOM 2260 C C . SER A 1 276 ? -121.059 46.154 127.550 1.00 29.05 276 SER A C 1
ATOM 2262 O O . SER A 1 276 ? -120.643 45.027 127.292 1.00 29.05 276 SER A O 1
ATOM 2264 N N . SER A 1 277 ? -120.431 47.245 127.140 1.00 33.78 277 SER A N 1
ATOM 2265 C CA . SER A 1 277 ? -119.491 47.378 126.033 1.00 33.78 277 SER A CA 1
ATOM 2266 C C . SER A 1 277 ? -118.027 47.054 126.350 1.00 33.78 277 SER A C 1
ATOM 2268 O O . SER A 1 277 ? -117.473 47.543 127.328 1.00 33.78 277 SER A O 1
ATOM 2270 N N . LYS A 1 278 ? -117.412 46.343 125.392 1.00 32.56 278 LYS A N 1
ATOM 2271 C CA . LYS A 1 278 ? -116.051 46.483 124.832 1.00 32.56 278 LYS A CA 1
ATOM 2272 C C . LYS A 1 278 ? -114.906 46.808 125.801 1.00 32.56 278 LYS A C 1
ATOM 2274 O O . LYS A 1 278 ? -114.731 47.954 126.192 1.00 32.56 278 LYS A O 1
ATOM 2279 N N . ASN A 1 279 ? -113.985 45.854 125.953 1.00 29.09 279 ASN A N 1
ATOM 2280 C CA . ASN A 1 279 ? -112.564 46.184 125.856 1.00 29.09 279 ASN A CA 1
ATOM 2281 C C . ASN A 1 279 ? -111.733 45.038 125.268 1.00 29.09 279 ASN A C 1
ATOM 2283 O O . ASN A 1 279 ? -111.869 43.871 125.625 1.00 29.09 279 ASN A O 1
ATOM 2287 N N . GLN A 1 280 ? -110.907 45.447 124.314 1.00 36.41 280 GLN A N 1
ATOM 2288 C CA . GLN A 1 280 ? -110.059 44.699 123.398 1.00 36.41 280 GLN A CA 1
ATOM 2289 C C . GLN A 1 280 ? -108.610 44.827 123.884 1.00 36.41 280 GLN A C 1
ATOM 2291 O O . GLN A 1 280 ? -108.188 45.933 124.215 1.00 36.41 280 GLN A O 1
ATOM 2296 N N . PHE A 1 281 ? -107.835 43.737 123.906 1.00 29.03 281 PHE A N 1
ATOM 2297 C CA . PHE A 1 281 ? -106.385 43.822 124.115 1.00 29.03 281 PHE A CA 1
ATOM 2298 C C . PHE A 1 281 ? -105.623 42.701 123.390 1.00 29.03 281 PHE A C 1
ATOM 2300 O O . PHE A 1 281 ? -106.014 41.537 123.428 1.00 29.03 281 PHE A O 1
ATOM 2307 N N . THR A 1 282 ? -104.535 43.086 122.722 1.00 33.22 282 THR A N 1
ATOM 2308 C CA . THR A 1 282 ? -103.609 42.288 121.899 1.00 33.22 282 THR A CA 1
ATOM 2309 C C . THR A 1 282 ? -102.332 41.958 122.681 1.00 33.22 282 THR A C 1
ATOM 2311 O O . THR A 1 282 ? -101.892 42.753 123.511 1.00 33.22 282 THR A O 1
ATOM 2314 N N . LYS A 1 283 ? -101.690 40.809 122.416 1.00 35.47 283 LYS A N 1
ATOM 2315 C CA . LYS A 1 283 ? -100.413 40.435 123.055 1.00 35.47 283 LYS A CA 1
ATOM 2316 C C . LYS A 1 283 ? -99.452 39.765 122.063 1.00 35.47 283 LYS A C 1
ATOM 2318 O O . LYS A 1 283 ? -99.832 38.825 121.377 1.00 35.47 283 LYS A O 1
ATOM 2323 N N . THR A 1 284 ? -98.210 40.250 122.029 1.00 39.06 284 THR A N 1
ATOM 2324 C CA . THR A 1 284 ? -97.107 39.829 121.142 1.00 39.06 284 THR A CA 1
ATOM 2325 C C . THR A 1 284 ? -96.082 39.005 121.929 1.00 39.06 284 THR A C 1
ATOM 2327 O O . THR A 1 284 ? -95.745 39.380 123.052 1.00 39.06 284 THR A O 1
ATOM 2330 N N . ILE A 1 285 ? -95.560 37.906 121.366 1.00 47.75 285 ILE A N 1
ATOM 2331 C CA . ILE A 1 285 ? -94.535 37.051 122.002 1.00 47.75 285 ILE A CA 1
ATOM 2332 C C . ILE A 1 285 ? -93.438 36.716 120.973 1.00 47.75 285 ILE A C 1
ATOM 2334 O O . ILE A 1 285 ? -93.742 36.304 119.860 1.00 47.75 285 ILE A O 1
ATOM 2338 N N . ILE A 1 286 ? -92.164 36.902 121.343 1.00 43.03 286 ILE A N 1
ATOM 2339 C CA . ILE A 1 286 ? -90.966 36.693 120.503 1.00 43.03 286 ILE A CA 1
ATOM 2340 C C . ILE A 1 286 ? -90.127 35.566 121.122 1.00 43.03 286 ILE A C 1
ATOM 2342 O O . ILE A 1 286 ? -89.872 35.594 122.326 1.00 43.03 286 ILE A O 1
ATOM 2346 N N . THR A 1 287 ? -89.650 34.587 120.343 1.00 42.50 287 THR A N 1
ATOM 2347 C CA . THR A 1 287 ? -88.735 33.548 120.865 1.00 42.50 287 THR A CA 1
ATOM 2348 C C . THR A 1 287 ? -87.706 33.101 119.819 1.00 42.50 287 THR A C 1
ATOM 2350 O O . THR A 1 287 ? -88.045 32.858 118.665 1.00 42.50 287 THR A O 1
ATOM 2353 N N . LYS A 1 288 ? -86.431 33.020 120.228 1.00 37.84 288 LYS A N 1
ATOM 2354 C CA . LYS A 1 288 ? -85.254 32.691 119.398 1.00 37.84 288 LYS A CA 1
ATOM 2355 C C . LYS A 1 288 ? -84.997 31.173 119.376 1.00 37.84 288 LYS A C 1
ATOM 2357 O O . LYS A 1 288 ? -85.143 30.530 120.412 1.00 37.84 288 LYS A O 1
ATOM 2362 N N . ARG A 1 289 ? -84.543 30.607 118.248 1.00 41.69 289 ARG A N 1
ATOM 2363 C CA . ARG A 1 289 ? -83.985 29.237 118.167 1.00 41.69 289 ARG A CA 1
ATOM 2364 C C . ARG A 1 289 ? -82.511 29.278 117.759 1.00 41.69 289 ARG A C 1
ATOM 2366 O O . ARG A 1 289 ? -82.162 29.987 116.825 1.00 41.69 289 ARG A O 1
ATOM 2373 N N . TYR A 1 290 ? -81.685 28.462 118.411 1.00 45.31 290 TYR A N 1
ATOM 2374 C CA . TYR A 1 290 ? -80.317 28.144 117.988 1.00 45.31 290 TYR A CA 1
ATOM 2375 C C . TYR A 1 290 ? -80.309 26.779 117.284 1.00 45.31 290 TYR A C 1
ATOM 2377 O O . TYR A 1 290 ? -80.942 25.834 117.759 1.00 45.31 290 TYR A O 1
ATOM 2385 N N . ARG A 1 291 ? -79.606 26.674 116.151 1.00 45.50 291 ARG A N 1
ATOM 2386 C CA . ARG A 1 291 ? -79.378 25.431 115.395 1.00 45.50 291 ARG A CA 1
ATOM 2387 C C . ARG A 1 291 ? -77.889 25.093 115.508 1.00 45.50 291 ARG A C 1
ATOM 2389 O O . ARG A 1 291 ? -77.078 25.794 114.920 1.00 45.50 291 ARG A O 1
ATOM 2396 N N . ASN A 1 292 ? -77.526 24.051 116.256 1.00 48.25 292 ASN A N 1
ATOM 2397 C CA . ASN A 1 292 ? -76.134 23.597 116.373 1.00 48.25 292 ASN A CA 1
ATOM 2398 C C . ASN A 1 292 ? -75.878 22.432 115.399 1.00 48.25 292 ASN A C 1
ATOM 2400 O O . ASN A 1 292 ? -76.615 21.447 115.417 1.00 48.25 292 ASN A O 1
ATOM 2404 N N . GLN A 1 293 ? -74.836 22.539 114.570 1.00 49.56 293 GLN A N 1
ATOM 2405 C CA . GLN A 1 293 ? -74.218 21.423 113.839 1.00 49.56 293 GLN A CA 1
ATOM 2406 C C . GLN A 1 293 ? -72.889 21.059 114.520 1.00 49.56 293 GLN A C 1
ATOM 2408 O O . GLN A 1 293 ? -72.167 21.944 114.977 1.00 49.56 293 GLN A O 1
ATOM 2413 N N . TYR A 1 294 ? -72.579 19.762 114.616 1.00 52.00 294 TYR A N 1
ATOM 2414 C CA . TYR A 1 294 ? -71.379 19.262 115.293 1.00 52.00 294 TYR A CA 1
ATOM 2415 C C . TYR A 1 294 ? -70.139 19.317 114.371 1.00 52.00 294 TYR A C 1
ATOM 2417 O O . TYR A 1 294 ? -70.206 18.791 113.260 1.00 52.00 294 TYR A O 1
ATOM 2425 N N . PRO A 1 295 ? -68.991 19.859 114.828 1.00 56.03 295 PRO A N 1
ATOM 2426 C CA . PRO A 1 295 ? -67.788 20.072 114.004 1.00 56.03 295 PRO A CA 1
ATOM 2427 C C . PRO A 1 295 ? -67.057 18.814 113.497 1.00 56.03 295 PRO A C 1
ATOM 2429 O O . PRO A 1 295 ? -66.098 18.931 112.743 1.00 56.03 295 PRO A O 1
ATOM 2432 N N . ILE A 1 296 ? -67.459 17.608 113.906 1.00 54.59 296 ILE A N 1
ATOM 2433 C CA . ILE A 1 296 ? -66.693 16.370 113.649 1.00 54.59 296 ILE A CA 1
ATOM 2434 C C . ILE A 1 296 ? -66.995 15.746 112.272 1.00 54.59 296 ILE A C 1
ATOM 2436 O O . ILE A 1 296 ? -66.307 14.825 111.846 1.00 54.59 296 ILE A O 1
ATOM 2440 N N . LEU A 1 297 ? -68.005 16.250 111.555 1.00 52.75 297 LEU A N 1
ATOM 2441 C CA . LEU A 1 297 ? -68.438 15.733 110.247 1.00 52.75 297 LEU A CA 1
ATOM 2442 C C . LEU A 1 297 ? -67.690 16.347 109.043 1.00 52.75 297 LEU A C 1
ATOM 2444 O O . LEU A 1 297 ? -68.004 16.007 107.909 1.00 52.75 297 LEU A O 1
ATOM 2448 N N . GLY A 1 298 ? -66.690 17.207 109.273 1.00 56.66 298 GLY A N 1
ATOM 2449 C CA . GLY A 1 298 ? -65.837 17.801 108.229 1.00 56.66 298 GLY A CA 1
ATOM 2450 C C . GLY A 1 298 ? -64.471 17.125 108.034 1.00 56.66 298 GLY A C 1
ATOM 2451 O O . GLY A 1 298 ? -63.650 17.643 107.290 1.00 56.66 298 GLY A O 1
ATOM 2452 N N . LEU A 1 299 ? -64.205 16.000 108.711 1.00 53.06 299 LEU A N 1
ATOM 2453 C CA . LEU A 1 299 ? -62.914 15.287 108.674 1.00 53.06 299 LEU A CA 1
ATOM 2454 C C . LEU A 1 299 ? -62.904 14.040 107.761 1.00 53.06 299 LEU A C 1
ATOM 2456 O O . LEU A 1 299 ? -61.941 13.282 107.785 1.00 53.06 299 LEU A O 1
ATOM 2460 N N . LEU A 1 300 ? -63.962 13.796 106.977 1.00 57.47 300 LEU A N 1
ATOM 2461 C CA . LEU A 1 300 ? -64.106 12.603 106.118 1.00 57.47 300 LEU A CA 1
ATOM 2462 C C . LEU A 1 300 ? -64.236 12.929 104.618 1.00 57.47 300 LEU A C 1
ATOM 2464 O O . LEU A 1 300 ? -64.737 12.120 103.840 1.00 57.47 300 LEU A O 1
ATOM 2468 N N . SER A 1 301 ? -63.818 14.115 104.184 1.00 51.00 301 SER A N 1
ATOM 2469 C CA . SER A 1 301 ? -63.763 14.477 102.763 1.00 51.00 301 SER A CA 1
ATOM 2470 C C . SER A 1 301 ? -62.537 15.352 102.526 1.00 51.00 301 SER A C 1
ATOM 2472 O O . SER A 1 301 ? -62.371 16.351 103.218 1.00 51.00 301 SER A O 1
ATOM 2474 N N . ASP A 1 302 ? -61.685 14.972 101.574 1.00 46.41 302 ASP A N 1
ATOM 2475 C CA . ASP A 1 302 ? -60.388 15.617 101.301 1.00 46.41 302 ASP A CA 1
ATOM 2476 C C . ASP A 1 302 ? -60.477 17.021 100.668 1.00 46.41 302 ASP A C 1
ATOM 2478 O O . ASP A 1 302 ? -59.450 17.644 100.413 1.00 46.41 302 ASP A O 1
ATOM 2482 N N . ASP A 1 303 ? -61.671 17.588 100.495 1.00 52.78 303 ASP A N 1
ATOM 2483 C CA . ASP A 1 303 ? -61.836 18.954 99.991 1.00 52.78 303 ASP A CA 1
ATOM 2484 C C . ASP A 1 303 ? -62.125 19.925 101.143 1.00 52.78 303 ASP A C 1
ATOM 2486 O O . ASP A 1 303 ? -63.226 20.456 101.307 1.00 52.78 303 ASP A O 1
ATOM 2490 N N . TYR A 1 304 ? -61.108 20.160 101.975 1.00 50.25 304 TYR A N 1
ATOM 2491 C CA . TYR A 1 304 ? -61.154 21.197 103.003 1.00 50.25 304 TYR A CA 1
ATOM 2492 C C . TYR A 1 304 ? -61.116 22.584 102.346 1.00 50.25 304 TYR A C 1
ATOM 2494 O O . TYR A 1 304 ? -60.051 23.097 102.000 1.00 50.25 304 TYR A O 1
ATOM 2502 N N . GLN A 1 305 ? -62.286 23.212 102.200 1.00 46.09 305 GLN A N 1
ATOM 2503 C CA . GLN A 1 305 ? -62.409 24.638 101.905 1.00 46.09 305 GLN A CA 1
ATOM 2504 C C . GLN A 1 305 ? -63.143 25.353 103.039 1.00 46.09 305 GLN A C 1
ATOM 2506 O O . GLN A 1 305 ? -64.287 25.066 103.384 1.00 46.09 305 GLN A O 1
ATOM 2511 N N . TYR A 1 306 ? -62.425 26.299 103.629 1.00 43.38 306 TYR A N 1
ATOM 2512 C CA . TYR A 1 306 ? -62.846 27.194 104.695 1.00 43.38 306 TYR A CA 1
ATOM 2513 C C . TYR A 1 306 ? -64.067 28.025 104.269 1.00 43.38 306 TYR A C 1
ATOM 2515 O O . TYR A 1 306 ? -63.958 28.876 103.388 1.00 43.38 306 TYR A O 1
ATOM 2523 N N . THR A 1 307 ? -65.224 27.834 104.914 1.00 41.78 307 THR A N 1
ATOM 2524 C CA . THR A 1 307 ? -66.379 28.733 104.743 1.00 41.78 307 THR A CA 1
ATOM 2525 C C . THR A 1 307 ? -66.642 29.514 106.028 1.00 41.78 307 THR A C 1
ATOM 2527 O O . THR A 1 307 ? -66.916 28.939 107.080 1.00 41.78 307 THR A O 1
ATOM 2530 N N . SER A 1 308 ? -66.534 30.839 105.934 1.00 45.12 308 SER A N 1
ATOM 2531 C CA . SER A 1 308 ? -66.740 31.811 107.013 1.00 45.12 308 SER A CA 1
ATOM 2532 C C . SER A 1 308 ? -68.181 31.835 107.574 1.00 45.12 308 SER A C 1
ATOM 2534 O O . SER A 1 308 ? -69.104 31.346 106.922 1.00 45.12 308 SER A O 1
ATOM 2536 N N . PRO A 1 309 ? -68.410 32.422 108.770 1.00 41.00 309 PRO A N 1
ATOM 2537 C CA . PRO A 1 309 ? -69.657 32.272 109.527 1.00 41.00 309 PRO A CA 1
ATOM 2538 C C . PRO A 1 309 ? -70.846 32.991 108.874 1.00 41.00 309 PRO A C 1
ATOM 2540 O O . PRO A 1 309 ? -70.842 34.215 108.719 1.00 41.00 309 PRO A O 1
ATOM 2543 N N . ILE A 1 310 ? -71.899 32.245 108.533 1.00 39.84 310 ILE A N 1
ATOM 2544 C CA . ILE A 1 310 ? -73.150 32.806 108.011 1.00 39.84 310 ILE A CA 1
ATOM 2545 C C . ILE A 1 310 ? -74.095 33.162 109.170 1.00 39.84 310 ILE A C 1
ATOM 2547 O O . ILE A 1 310 ? -74.622 32.298 109.862 1.00 39.84 310 ILE A O 1
ATOM 2551 N N . LYS A 1 311 ? -74.208 34.481 109.360 1.00 44.91 311 LYS A N 1
ATOM 2552 C CA . LYS A 1 311 ? -75.391 35.345 109.559 1.00 44.91 311 LYS A CA 1
ATOM 2553 C C . LYS A 1 311 ? -76.602 34.804 110.345 1.00 44.91 311 LYS A C 1
ATOM 2555 O O . LYS A 1 311 ? -77.219 33.802 110.009 1.00 44.91 311 LYS A O 1
ATOM 2560 N N . GLU A 1 312 ? -76.982 35.592 111.354 1.00 45.56 312 GLU A N 1
ATOM 2561 C CA . GLU A 1 312 ? -78.210 35.487 112.145 1.00 45.56 312 GLU A CA 1
ATOM 2562 C C . GLU A 1 312 ? -79.458 35.812 111.305 1.00 45.56 312 GLU A C 1
ATOM 2564 O O . GLU A 1 312 ? -79.706 36.978 110.992 1.00 45.56 312 GLU A O 1
ATOM 2569 N N . ASP A 1 313 ? -80.292 34.814 111.019 1.00 44.47 313 ASP A N 1
ATOM 2570 C CA . ASP A 1 313 ? -81.617 35.048 110.440 1.00 44.47 313 ASP A CA 1
ATOM 2571 C C . ASP A 1 313 ? -82.662 35.257 111.548 1.00 44.47 313 ASP A C 1
ATOM 2573 O O . ASP A 1 313 ? -82.887 34.407 112.414 1.00 44.47 313 ASP A O 1
ATOM 2577 N N . LYS A 1 314 ? -83.311 36.428 111.530 1.00 44.62 314 LYS A N 1
ATOM 2578 C CA . LYS A 1 314 ? -84.444 36.788 112.395 1.00 44.62 314 LYS A CA 1
ATOM 2579 C C . LYS A 1 314 ? -85.730 36.690 111.577 1.00 44.62 314 LYS A C 1
ATOM 2581 O O . LYS A 1 314 ? -85.907 37.447 110.628 1.00 44.62 314 LYS A O 1
ATOM 2586 N N . THR A 1 315 ? -86.650 35.812 111.969 1.00 49.22 315 THR A N 1
ATOM 2587 C CA . THR A 1 315 ? -87.989 35.729 111.364 1.00 49.22 315 THR A CA 1
ATOM 2588 C C . THR A 1 315 ? -88.993 36.463 112.248 1.00 49.22 315 THR A C 1
ATOM 2590 O O . THR A 1 315 ? -89.207 36.092 113.401 1.00 49.22 315 THR A O 1
ATOM 2593 N N . ILE A 1 316 ? -89.599 37.519 111.707 1.00 49.34 316 ILE A N 1
ATOM 2594 C CA . ILE A 1 316 ? -90.729 38.234 112.304 1.00 49.34 316 ILE A CA 1
ATOM 2595 C C . ILE A 1 316 ? -91.990 37.702 111.621 1.00 49.34 316 ILE A C 1
ATOM 2597 O O . ILE A 1 316 ? -92.110 37.793 110.403 1.00 49.34 316 ILE A O 1
ATOM 2601 N N . VAL A 1 317 ? -92.916 37.141 112.398 1.00 45.62 317 VAL A N 1
ATOM 2602 C CA . VAL A 1 317 ? -94.246 36.746 111.915 1.00 45.62 317 VAL A CA 1
ATOM 2603 C C . VAL A 1 317 ? -95.221 37.862 112.282 1.00 45.62 317 VAL A C 1
ATOM 2605 O O . VAL A 1 317 ? -95.487 38.093 113.460 1.00 45.62 317 VAL A O 1
ATOM 2608 N N . ILE A 1 318 ? -95.720 38.573 111.271 1.00 46.94 318 ILE A N 1
ATOM 2609 C CA . ILE A 1 318 ? -96.869 39.477 111.378 1.00 46.94 318 ILE A CA 1
ATOM 2610 C C . ILE A 1 318 ? -98.039 38.722 110.764 1.00 46.94 318 ILE A C 1
ATOM 2612 O O . ILE A 1 318 ? -98.095 38.535 109.551 1.00 46.94 318 ILE A O 1
ATOM 2616 N N . GLU A 1 319 ? -98.956 38.256 111.602 1.00 44.31 319 GLU A N 1
ATOM 2617 C CA . GLU A 1 319 ? -100.201 37.660 111.136 1.00 44.31 319 GLU A CA 1
ATOM 2618 C C . GLU A 1 319 ? -101.197 38.797 110.875 1.00 44.31 319 GLU A C 1
ATOM 2620 O O . GLU A 1 319 ? -101.946 39.231 111.750 1.00 44.31 319 GLU A O 1
ATOM 2625 N N . SER A 1 320 ? -101.132 39.358 109.666 1.00 40.16 320 SER A N 1
ATOM 2626 C CA . SER A 1 320 ? -102.183 40.211 109.119 1.00 40.16 320 SER A CA 1
ATOM 2627 C C . SER A 1 320 ? -103.114 39.363 108.265 1.00 40.16 320 SER A C 1
ATOM 2629 O O . SER A 1 320 ? -102.671 38.606 107.404 1.00 40.16 320 SER A O 1
ATOM 2631 N N . SER A 1 321 ? -104.412 39.519 108.495 1.00 37.62 321 SER A N 1
ATOM 2632 C CA . SER A 1 321 ? -105.479 38.967 107.665 1.00 37.62 321 SER A CA 1
ATOM 2633 C C . SER A 1 321 ? -105.225 39.227 106.167 1.00 37.62 321 SER A C 1
ATOM 2635 O O . SER A 1 321 ? -105.160 40.384 105.759 1.00 37.62 321 SER A O 1
ATOM 2637 N N . GLY A 1 322 ? -105.115 38.163 105.356 1.00 41.25 322 GLY A N 1
ATOM 2638 C CA . GLY A 1 322 ? -105.357 38.225 103.907 1.00 41.25 322 GLY A CA 1
ATOM 2639 C C . GLY A 1 322 ? -104.228 37.784 102.955 1.00 41.25 322 GLY A C 1
ATOM 2640 O O . GLY A 1 322 ? -103.297 38.533 102.701 1.00 41.25 322 GLY A O 1
ATOM 2641 N N . ALA A 1 323 ? -104.471 36.640 102.301 1.00 34.41 323 ALA A N 1
ATOM 2642 C CA . ALA A 1 323 ? -104.122 36.281 100.913 1.00 34.41 323 ALA A CA 1
ATOM 2643 C C . ALA A 1 323 ? -102.686 35.857 100.504 1.00 34.41 323 ALA A C 1
ATOM 2645 O O . ALA A 1 323 ? -101.665 36.262 101.040 1.00 34.41 323 ALA A O 1
ATOM 2646 N N . MET A 1 324 ? -102.693 34.962 99.507 1.00 34.72 324 MET A N 1
ATOM 2647 C CA . MET A 1 324 ? -101.628 34.129 98.938 1.00 34.72 324 MET A CA 1
ATOM 2648 C C . MET A 1 324 ? -100.591 34.888 98.083 1.00 34.72 324 MET A C 1
ATOM 2650 O O . MET A 1 324 ? -100.955 35.856 97.427 1.00 34.72 324 MET A O 1
ATOM 2654 N N . ILE A 1 325 ? -99.366 34.346 97.946 1.00 38.41 325 ILE A N 1
ATOM 2655 C CA . ILE A 1 325 ? -98.763 33.819 96.687 1.00 38.41 325 ILE A CA 1
ATOM 2656 C C . ILE A 1 325 ? -97.224 33.651 96.800 1.00 38.41 325 ILE A C 1
ATOM 2658 O O . ILE A 1 325 ? -96.519 34.465 97.381 1.00 38.41 325 ILE A O 1
ATOM 2662 N N . LYS A 1 326 ? -96.783 32.536 96.195 1.00 39.41 326 LYS A N 1
ATOM 2663 C CA . LYS A 1 326 ? -95.483 32.075 95.655 1.00 39.41 326 LYS A CA 1
ATOM 2664 C C . LYS A 1 326 ? -94.312 33.067 95.511 1.00 39.41 326 LYS A C 1
ATOM 2666 O O . LYS A 1 326 ? -94.502 34.179 95.034 1.00 39.41 326 LYS A O 1
ATOM 2671 N N . GLN A 1 327 ? -93.086 32.539 95.657 1.00 37.19 327 GLN A N 1
ATOM 2672 C CA . GLN A 1 327 ? -91.915 33.007 94.900 1.00 37.19 327 GLN A CA 1
ATOM 2673 C C . GLN A 1 327 ? -90.843 31.914 94.694 1.00 37.19 327 GLN A C 1
ATOM 2675 O O . GLN A 1 327 ? -90.409 31.264 95.642 1.00 37.19 327 GLN A O 1
ATOM 2680 N N . GLU A 1 328 ? -90.462 31.735 93.425 1.00 34.78 328 GLU A N 1
ATOM 2681 C CA . GLU A 1 328 ? -89.231 31.113 92.920 1.00 34.78 328 GLU A CA 1
ATOM 2682 C C . GLU A 1 328 ? -88.092 32.154 92.928 1.00 34.78 328 GLU A C 1
ATOM 2684 O O . GLU A 1 328 ? -88.350 33.325 92.641 1.00 34.78 328 GLU A O 1
ATOM 2689 N N . THR A 1 329 ? -86.840 31.735 93.168 1.00 37.59 329 THR A N 1
ATOM 2690 C CA . THR A 1 329 ? -85.631 32.571 92.973 1.00 37.59 329 THR A CA 1
ATOM 2691 C C . THR A 1 329 ? -84.420 31.648 92.704 1.00 37.59 329 THR A C 1
ATOM 2693 O O . THR A 1 329 ? -84.039 30.895 93.592 1.00 37.59 329 THR A O 1
ATOM 2696 N N . ILE A 1 330 ? -84.016 31.410 91.445 1.00 39.78 330 ILE A N 1
ATOM 2697 C CA . ILE A 1 330 ? -83.034 32.120 90.579 1.00 39.78 330 ILE A CA 1
ATOM 2698 C C . ILE A 1 330 ? -81.591 31.566 90.672 1.00 39.78 330 ILE A C 1
ATOM 2700 O O . ILE A 1 330 ? -80.992 31.483 91.739 1.00 39.78 330 ILE A O 1
ATOM 2704 N N . ILE A 1 331 ? -81.074 31.224 89.484 1.00 33.94 331 ILE A N 1
ATOM 2705 C CA . ILE A 1 331 ? -79.711 30.813 89.106 1.00 33.94 331 ILE A CA 1
ATOM 2706 C C . ILE A 1 331 ? -78.852 32.055 88.791 1.00 33.94 331 ILE A C 1
ATOM 2708 O O . ILE A 1 331 ? -79.400 33.037 88.289 1.00 33.94 331 ILE A O 1
ATOM 2712 N N . SER A 1 332 ? -77.533 31.939 89.023 1.00 29.62 332 SER A N 1
ATOM 2713 C CA . SER A 1 332 ? -76.375 32.494 88.269 1.00 29.62 332 SER A CA 1
ATOM 2714 C C . SER A 1 332 ? -75.340 33.212 89.146 1.00 29.62 332 SER A C 1
ATOM 2716 O O . SER A 1 332 ? -75.716 33.802 90.161 1.00 29.62 332 SER A O 1
ATOM 2718 N N . PRO A 1 333 ? -74.048 33.231 88.751 1.00 39.53 333 PRO A N 1
ATOM 2719 C CA . PRO A 1 333 ? -73.456 32.802 87.469 1.00 39.53 333 PRO A CA 1
ATOM 2720 C C . PRO A 1 333 ? -73.142 31.312 87.360 1.00 39.53 333 PRO A C 1
ATOM 2722 O O . PRO A 1 333 ? -72.692 30.723 88.366 1.00 39.53 333 PRO A O 1
#

Radius of gyration: 97.02 Å; Cα contacts (8 Å, |Δi|>4): 14; chains: 1; bounding box: 193×78×226 Å

Organism: Scophthalmus maximus (NCBI:txid52904)

Mean predicted aligned error: 21.97 Å